Protein AF-A0A7R7W7B7-F1 (afdb_monomer)

pLDDT: mean 76.11, std 20.3, range [28.88, 96.56]

Solvent-accessible surface area (backbone atoms only — not comparable to full-atom values): 12069 Å² total; per-residue (Å²): 137,86,79,89,83,86,91,84,88,84,90,83,80,87,88,85,83,82,82,94,67,89,72,79,74,76,75,74,74,73,80,69,80,78,78,63,93,65,88,46,73,93,78,42,80,63,65,64,69,64,98,57,82,75,74,58,94,90,60,83,79,52,73,65,56,53,35,35,51,68,17,23,37,43,81,76,51,85,54,25,68,44,76,28,66,58,32,48,58,50,50,56,52,51,52,50,52,52,49,54,56,40,48,75,74,65,34,44,84,51,86,80,71,61,63,39,55,44,68,61,36,52,74,69,65,71,66,54,95,87,56,96,61,54,69,50,66,49,97,84,71,48,54,34,25,52,48,95,66,58,65,65,62,52,49,53,54,46,60,74,68,54,86,49,77,84,67,54,89,78,46,74,45,68,87,77,88,69,84,57,77,97

Nearest PDB structures (foldseek):
  2i4n-assembly1_B  TM=8.991E-01  e=2.834E-10  Rhodopseudomonas palustris
  7l3o-assembly1_A  TM=8.866E-01  e=1.041E-05  Cryptosporidium parvum Iowa II
  7l3o-assembly1_D  TM=8.930E-01  e=1.766E-05  Cryptosporidium parvum Iowa II
  4p3n-assembly2_C  TM=8.947E-01  e=4.760E-05  Homo sapiens
  4yrk-assembly1_A  TM=8.160E-01  e=2.326E-04  Trypanosoma cruzi strain CL Brener

Radius of gyration: 30.0 Å; Cα contacts (8 Å, |Δi|>4): 137; chains: 1; bounding box: 88×57×76 Å

Sequence (182 aa):
MISGFRPVPGRYSATCRAYFGIARFHRTSKCAFHVDGRSRVSNFWIPTGGITKKPVQGEKEDANDLLIRGGFLRQAYSGIFHMLPLGLRVQDKLERLIDKHMRTVGASKVSLSSLSAQELWEQSGRLKEGSEIFRFQDRKESRFLLAPTHEEEITTLVGHLTKSYRDLPVRVYQICEYIIHS

Mean predicted aligned error: 14.3 Å

InterPro domains:
  IPR045864 Class II Aminoacyl-tRNA synthetase/Biotinyl protein ligase (BPL) and lipoyl protein ligase (LPL) [G3DSA:3.30.930.10] (37-179)
  IPR045864 Class II Aminoacyl-tRNA synthetase/Biotinyl protein ligase (BPL) and lipoyl protein ligase (LPL) [SSF55681] (64-175)
  IPR050062 Proline-tRNA synthetase [PTHR42753] (57-177)

Foldseek 3Di:
DDDDDDDDDDDDDDDDDDDPDPPPPPPPPPPPPPPPVDDDPVNFDQPQDDPQPDDDPPDDDDPVSVCVNRRQWDDPDVQFIDGGPVVVVVVVVVVVVVVVVCVVVVEDEDDDDQKDFVVLCVVVVVDDDPDPWAWDADPVRGIITRDPDCPSVVCVVCVVVDPDPVVDDHHYDYDDPDRGDD

Secondary structure (DSSP, 8-state):
------------------------------------SS--GGGS-------PPPPPTTSPPPHHHHHHHTTSEEEEETTEEEEPHHHHHHHHHHHHHHHHHHHHTTPEE----SEEEHHHHHHTT---TT-S--EEE-TTS-EEEE-SS-HHHHHHHHHHH--SGGGPPP-EE---------

Organism: Aspergillus kawachii (NCBI:txid1069201)

Structure (mmCIF, N/CA/C/O backbone):
data_AF-A0A7R7W7B7-F1
#
_entry.id   AF-A0A7R7W7B7-F1
#
loop_
_atom_site.group_PDB
_atom_site.id
_atom_site.type_symbol
_atom_site.label_atom_id
_atom_site.label_alt_id
_atom_site.label_comp_id
_atom_site.label_asym_id
_atom_site.label_entity_id
_atom_site.label_seq_id
_atom_site.pdbx_PDB_ins_code
_atom_site.Cartn_x
_atom_site.Cartn_y
_atom_site.Cartn_z
_atom_site.occupancy
_atom_site.B_iso_or_equiv
_atom_site.auth_seq_id
_atom_site.auth_comp_id
_atom_site.auth_asym_id
_atom_site.auth_atom_id
_atom_site.pdbx_PDB_model_num
ATOM 1 N N . MET A 1 1 ? -51.635 37.089 -6.255 1.00 41.00 1 MET A N 1
ATOM 2 C CA . MET A 1 1 ? -51.602 36.645 -7.667 1.00 41.00 1 MET A CA 1
ATOM 3 C C . MET A 1 1 ? -51.198 35.169 -7.661 1.00 41.00 1 MET A C 1
ATOM 5 O O . MET A 1 1 ? -50.023 34.882 -7.513 1.00 41.00 1 MET A O 1
ATOM 9 N N . ILE A 1 2 ? -52.135 34.269 -7.327 1.00 33.25 2 ILE A N 1
ATOM 10 C CA . ILE A 1 2 ? -52.901 33.404 -8.264 1.00 33.25 2 ILE A CA 1
ATOM 11 C C . ILE A 1 2 ? -51.929 32.479 -9.027 1.00 33.25 2 ILE A C 1
ATOM 13 O O . ILE A 1 2 ? -51.313 32.904 -9.993 1.00 33.25 2 ILE A O 1
ATOM 17 N N . SER A 1 3 ? -51.496 31.387 -8.385 1.00 33.72 3 SER A N 1
ATOM 18 C CA . SER A 1 3 ? -51.990 29.994 -8.521 1.00 33.72 3 SER A CA 1
ATOM 19 C C . SER A 1 3 ? -51.569 29.305 -9.826 1.00 33.72 3 SER A C 1
ATOM 21 O O . SER A 1 3 ? -51.961 29.727 -10.909 1.00 33.72 3 SER A O 1
ATOM 23 N N . GLY A 1 4 ? -50.783 28.229 -9.702 1.00 38.81 4 GLY A N 1
ATOM 24 C CA . GLY A 1 4 ? -50.278 27.440 -10.830 1.00 38.81 4 GLY A CA 1
ATOM 25 C C . GLY A 1 4 ? -51.331 26.574 -11.515 1.00 38.81 4 GLY A C 1
ATOM 26 O O . GLY A 1 4 ? -52.444 26.476 -11.022 1.00 38.81 4 GLY A O 1
ATOM 27 N N . PHE A 1 5 ? -50.965 25.909 -12.617 1.00 32.00 5 PHE A N 1
ATOM 28 C CA . PHE A 1 5 ? -51.671 24.729 -13.129 1.00 32.00 5 PHE A CA 1
ATOM 29 C C . PHE A 1 5 ? -50.830 23.956 -14.166 1.00 32.00 5 PHE A C 1
ATOM 31 O O . PHE A 1 5 ? -49.964 24.510 -14.837 1.00 32.00 5 PHE A O 1
ATOM 38 N N . ARG A 1 6 ? -51.087 22.645 -14.214 1.00 32.09 6 ARG A N 1
ATOM 39 C CA . ARG A 1 6 ? -50.426 21.542 -14.944 1.00 32.09 6 ARG A CA 1
ATOM 40 C C . ARG A 1 6 ? -50.523 21.616 -16.487 1.00 32.09 6 ARG A C 1
ATOM 42 O O . ARG A 1 6 ? -51.376 22.335 -16.997 1.00 32.09 6 ARG A O 1
ATOM 49 N N . PRO A 1 7 ? -49.727 20.810 -17.229 1.00 52.28 7 PRO A N 1
ATOM 50 C CA . PRO A 1 7 ? -49.763 20.745 -18.693 1.00 52.28 7 PRO A CA 1
ATOM 51 C C . PRO A 1 7 ? -50.865 19.806 -19.216 1.00 52.28 7 PRO A C 1
ATOM 53 O O . PRO A 1 7 ? -51.204 18.822 -18.556 1.00 52.28 7 PRO A O 1
ATOM 56 N N . VAL A 1 8 ? -51.367 20.062 -20.432 1.00 43.97 8 VAL A N 1
ATOM 57 C CA . VAL A 1 8 ? -52.227 19.139 -21.205 1.00 43.97 8 VAL A CA 1
ATOM 58 C C . VAL A 1 8 ? -51.852 19.212 -22.705 1.00 43.97 8 VAL A C 1
ATOM 60 O O . VAL A 1 8 ? -51.523 20.302 -23.176 1.00 43.97 8 VAL A O 1
ATOM 63 N N . PRO A 1 9 ? -51.846 18.087 -23.455 1.00 55.66 9 PRO A N 1
ATOM 64 C CA . PRO A 1 9 ? -51.205 17.968 -24.767 1.00 55.66 9 PRO A CA 1
ATOM 65 C C . PRO A 1 9 ? -52.189 18.086 -25.946 1.00 55.66 9 PRO A C 1
ATOM 67 O O . PRO A 1 9 ? -53.384 17.842 -25.799 1.00 55.66 9 PRO A O 1
ATOM 70 N N . GLY A 1 10 ? -51.674 18.367 -27.148 1.00 31.05 10 GLY A N 1
ATOM 71 C CA . GLY A 1 10 ? -52.466 18.399 -28.382 1.00 31.05 10 GLY A CA 1
ATOM 72 C C . GLY A 1 10 ? -51.644 18.012 -29.609 1.00 31.05 10 GLY A C 1
ATOM 73 O O . GLY A 1 10 ? -50.751 18.741 -30.025 1.00 31.05 10 GLY A O 1
ATOM 74 N N . ARG A 1 11 ? -51.949 16.833 -30.157 1.00 40.03 11 ARG A N 1
ATOM 75 C CA . ARG A 1 11 ? -51.426 16.262 -31.407 1.00 40.03 11 ARG A CA 1
ATOM 76 C C . ARG A 1 11 ? -51.915 17.071 -32.607 1.00 40.03 11 ARG A C 1
ATOM 78 O O . ARG A 1 11 ? -53.110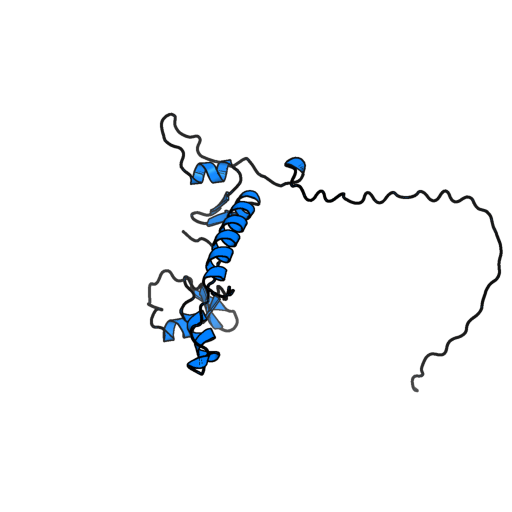 17.316 -32.640 1.00 40.03 11 ARG A O 1
ATOM 85 N N . TYR A 1 12 ? -51.087 17.278 -33.635 1.00 33.31 12 TYR A N 1
ATOM 86 C CA . TYR A 1 12 ? -51.568 17.258 -35.025 1.00 33.31 12 TYR A CA 1
ATOM 87 C C . TYR A 1 12 ? -50.537 16.634 -35.967 1.00 33.31 12 TYR A C 1
ATOM 89 O O . TYR A 1 12 ? -49.352 16.963 -35.963 1.00 33.31 12 TYR A O 1
ATOM 97 N N . SER A 1 13 ? -51.035 15.660 -36.724 1.00 32.81 13 SER A N 1
ATOM 98 C CA . SER A 1 13 ? -50.358 14.885 -37.749 1.00 32.81 13 SER A CA 1
ATOM 99 C C . SER A 1 13 ? -50.173 15.675 -39.040 1.00 32.81 13 SER A C 1
ATOM 101 O O . SER A 1 13 ? -51.046 16.449 -39.410 1.00 32.81 13 SER A O 1
ATOM 103 N N . ALA A 1 14 ? -49.076 15.355 -39.729 1.00 41.31 14 ALA A N 1
ATOM 104 C CA . ALA A 1 14 ? -48.914 15.236 -41.179 1.00 41.31 14 ALA A CA 1
ATOM 105 C C . ALA A 1 14 ? -49.734 16.16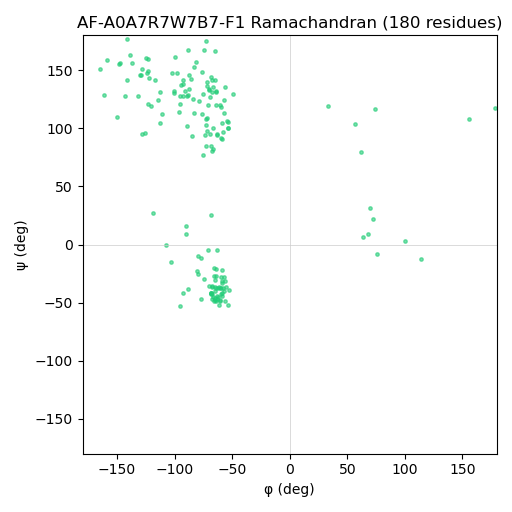9 -42.088 1.00 41.31 14 ALA A C 1
ATOM 107 O O . ALA A 1 14 ? -50.937 16.008 -42.207 1.00 41.31 14 ALA A O 1
ATOM 108 N N . THR A 1 15 ? -49.033 16.982 -42.880 1.00 36.94 15 THR A N 1
ATOM 109 C CA . THR A 1 15 ? -48.894 16.769 -44.335 1.00 36.94 15 THR A CA 1
ATOM 110 C C . THR A 1 15 ? -48.066 17.903 -44.932 1.00 36.94 15 THR A C 1
ATOM 112 O O . THR A 1 15 ? -48.516 19.040 -44.935 1.00 36.94 15 THR A O 1
ATOM 115 N N . CYS A 1 16 ? -46.903 17.604 -45.511 1.00 28.88 16 CYS A N 1
ATOM 116 C CA . CYS A 1 16 ? -46.594 18.127 -46.840 1.00 28.88 16 CYS A CA 1
ATOM 117 C C . CYS A 1 16 ? -45.473 17.312 -47.484 1.00 28.88 16 CYS A C 1
ATOM 119 O O . CYS A 1 16 ? -44.439 17.026 -46.883 1.00 28.88 16 CYS A O 1
ATOM 121 N N . ARG A 1 17 ? -45.751 16.877 -48.708 1.00 31.31 17 ARG A N 1
ATOM 122 C CA . ARG A 1 17 ? -44.958 15.963 -49.515 1.00 31.31 17 ARG A CA 1
ATOM 123 C C . ARG A 1 17 ? -43.980 16.776 -50.361 1.00 31.31 17 ARG A C 1
ATOM 125 O O . ARG A 1 17 ? -44.391 17.698 -51.047 1.00 31.31 17 ARG A O 1
ATOM 132 N N . ALA A 1 18 ? -42.728 16.328 -50.332 1.00 35.88 18 ALA A N 1
ATOM 133 C CA . ALA A 1 18 ? -41.713 16.427 -51.377 1.00 35.88 18 ALA A CA 1
ATOM 134 C C . ALA A 1 18 ? -41.332 17.822 -51.913 1.00 35.88 18 ALA A C 1
ATOM 136 O O . ALA A 1 18 ? -41.927 18.331 -52.854 1.00 35.88 18 ALA A O 1
ATOM 137 N N . TYR A 1 19 ? -40.165 18.294 -51.471 1.00 33.59 19 TYR A N 1
ATOM 138 C CA . TYR A 1 19 ? -39.158 18.761 -52.421 1.00 33.59 19 TYR A CA 1
ATOM 139 C C . TYR A 1 19 ? -37.979 17.789 -52.387 1.00 33.59 19 TYR A C 1
ATOM 141 O O . TYR A 1 19 ? -37.286 17.646 -51.380 1.00 33.59 19 TYR A O 1
ATOM 149 N N . PHE A 1 20 ? -37.802 17.076 -53.498 1.00 39.12 20 PHE A N 1
ATOM 150 C CA . PHE A 1 20 ? -36.636 16.251 -53.793 1.00 39.12 20 PHE A CA 1
ATOM 151 C C . PHE A 1 20 ? -35.433 17.182 -54.006 1.00 39.12 20 PHE A C 1
ATOM 153 O O . PHE A 1 20 ? -35.117 17.584 -55.121 1.00 39.12 20 PHE A O 1
ATOM 160 N N . GLY A 1 21 ? -34.781 17.565 -52.911 1.00 35.88 21 GLY A N 1
ATOM 161 C CA . GLY A 1 21 ? -33.429 18.102 -52.930 1.00 35.88 21 GLY A CA 1
ATOM 162 C C . GLY A 1 21 ? -32.467 16.961 -52.642 1.00 35.88 21 GLY A C 1
ATOM 163 O O . GLY A 1 21 ? -32.487 16.402 -51.547 1.00 35.88 21 GLY A O 1
ATOM 164 N N . ILE A 1 22 ? -31.641 16.591 -53.620 1.00 45.19 22 ILE A N 1
ATOM 165 C CA . ILE A 1 22 ? -30.551 15.625 -53.453 1.00 45.19 22 ILE A CA 1
ATOM 166 C C . ILE A 1 22 ? -29.503 16.273 -52.540 1.00 45.19 22 ILE A C 1
ATOM 168 O O . ILE A 1 22 ? -28.502 16.825 -52.991 1.00 45.19 22 ILE A O 1
ATOM 172 N N . ALA A 1 23 ? -29.738 16.243 -51.230 1.00 43.03 23 ALA A N 1
ATOM 173 C CA . ALA A 1 23 ? -28.689 16.488 -50.264 1.00 43.03 23 ALA A CA 1
ATOM 174 C C . ALA A 1 23 ? -27.798 15.246 -50.291 1.00 43.03 23 ALA A C 1
ATOM 176 O O . ALA A 1 23 ? -28.163 14.195 -49.760 1.00 43.03 23 ALA A O 1
ATOM 177 N N . ARG A 1 24 ? -26.636 15.350 -50.950 1.00 41.34 24 ARG A N 1
ATOM 178 C CA . ARG A 1 24 ? -25.532 14.415 -50.721 1.00 41.34 24 ARG A CA 1
ATOM 179 C C . ARG A 1 24 ? -25.272 14.436 -49.226 1.00 41.34 24 ARG A C 1
ATOM 181 O O . ARG A 1 24 ? -24.651 15.361 -48.709 1.00 41.34 24 ARG A O 1
ATOM 188 N N . PHE A 1 25 ? -25.779 13.425 -48.535 1.00 40.62 25 PHE A N 1
ATOM 189 C CA . PHE A 1 25 ? -25.380 13.143 -47.177 1.00 40.62 25 PHE A CA 1
ATOM 190 C C . PHE A 1 25 ? -23.899 12.797 -47.284 1.00 40.62 25 PHE A C 1
ATOM 192 O O . PHE A 1 25 ? -23.532 11.679 -47.650 1.00 40.62 25 PHE A O 1
ATOM 199 N N . HIS A 1 26 ? -23.034 13.790 -47.067 1.00 41.50 26 HIS A N 1
ATOM 200 C CA . HIS A 1 26 ? -21.647 13.531 -46.749 1.00 41.50 26 HIS A CA 1
ATOM 201 C C . HIS A 1 26 ? -21.704 12.679 -45.495 1.00 41.50 26 HIS A C 1
ATOM 203 O O . HIS A 1 26 ? -21.914 13.170 -44.388 1.00 41.50 26 HIS A O 1
ATOM 209 N N . ARG A 1 27 ? -21.612 11.365 -45.702 1.00 42.28 27 ARG A N 1
ATOM 210 C CA . ARG A 1 27 ? -21.341 10.397 -44.663 1.00 42.28 27 ARG A CA 1
ATOM 211 C C . ARG A 1 27 ? -19.989 10.829 -44.125 1.00 42.28 27 ARG A C 1
ATOM 213 O O . ARG A 1 27 ? -18.954 10.485 -44.686 1.00 42.28 27 ARG A O 1
ATOM 220 N N . THR A 1 28 ? -19.997 11.679 -43.104 1.00 53.28 28 THR A N 1
ATOM 221 C CA . THR A 1 28 ? -18.826 11.895 -42.281 1.00 53.28 28 THR A CA 1
ATOM 222 C C . THR A 1 28 ? -18.591 10.539 -41.648 1.00 53.28 28 THR A C 1
ATOM 224 O O . THR A 1 28 ? -19.262 10.127 -40.703 1.00 53.28 28 THR A O 1
ATOM 227 N N . SER A 1 29 ? -17.721 9.762 -42.289 1.00 53.28 29 SER A N 1
ATOM 228 C CA . SER A 1 29 ? -17.140 8.578 -41.698 1.00 53.28 29 SER A CA 1
ATOM 229 C C . SER A 1 29 ? -16.543 9.064 -40.392 1.00 53.28 29 SER A C 1
ATOM 231 O O . SER A 1 29 ? -15.497 9.707 -40.383 1.00 53.28 29 SER A O 1
ATOM 233 N N . LYS A 1 30 ? -17.254 8.841 -39.284 1.00 50.28 30 LYS A N 1
ATOM 234 C CA . LYS A 1 30 ? -16.633 8.883 -37.973 1.00 50.28 30 LYS A CA 1
ATOM 235 C C . LYS A 1 30 ? -15.484 7.894 -38.100 1.00 50.28 30 LYS A C 1
ATOM 237 O O . LYS A 1 30 ? -15.736 6.695 -38.208 1.00 50.28 30 LYS A O 1
ATOM 242 N N . CYS A 1 31 ? -14.250 8.389 -38.185 1.00 47.34 31 CYS A N 1
ATOM 243 C CA . CYS A 1 31 ? -13.081 7.572 -37.915 1.00 47.34 31 CYS A CA 1
ATOM 244 C C . CYS A 1 31 ? -13.273 7.082 -36.486 1.00 47.34 31 CYS A C 1
ATOM 246 O O . CYS A 1 31 ? -12.958 7.779 -35.525 1.00 47.34 31 CYS A O 1
ATOM 248 N N . ALA A 1 32 ? -13.902 5.920 -36.340 1.00 58.84 32 ALA A N 1
ATOM 249 C CA . ALA A 1 32 ? -13.868 5.197 -35.097 1.00 58.84 32 ALA A CA 1
ATOM 250 C C . ALA A 1 32 ? -12.389 4.919 -34.859 1.00 58.84 32 ALA A C 1
ATOM 252 O O . ALA A 1 32 ? -11.733 4.297 -35.699 1.00 58.84 32 ALA A O 1
ATOM 253 N N . PHE A 1 33 ? -11.851 5.442 -33.759 1.00 56.00 33 PHE A N 1
ATOM 254 C CA . PHE A 1 33 ? -10.562 4.994 -33.266 1.00 56.00 33 PHE A CA 1
ATOM 255 C C . PHE A 1 33 ? -10.668 3.479 -33.126 1.00 56.00 33 PHE A C 1
ATOM 257 O O . PHE A 1 33 ? -11.371 2.974 -32.252 1.00 56.00 33 PHE A O 1
ATOM 264 N N . HIS A 1 34 ? -10.040 2.752 -34.046 1.00 56.16 34 HIS A N 1
ATOM 265 C CA . HIS A 1 34 ? -9.924 1.314 -33.937 1.00 56.16 34 HIS A CA 1
ATOM 266 C C . HIS A 1 34 ? -8.981 1.062 -32.764 1.00 56.16 34 HIS A C 1
ATOM 268 O O . HIS A 1 34 ? -7.758 1.121 -32.911 1.00 56.16 34 HIS A O 1
ATOM 274 N N . VAL A 1 35 ? -9.552 0.838 -31.581 1.00 61.78 35 VAL A N 1
ATOM 275 C CA . VAL A 1 35 ? -8.796 0.451 -30.393 1.00 61.78 35 VAL A CA 1
ATOM 276 C C . VAL A 1 35 ? -8.363 -0.995 -30.605 1.00 61.78 35 VAL A C 1
ATOM 278 O O . VAL A 1 35 ? -9.046 -1.942 -30.234 1.00 61.78 35 VAL A O 1
ATOM 281 N N . ASP A 1 36 ? -7.238 -1.166 -31.296 1.00 65.31 36 ASP A N 1
ATOM 282 C CA . ASP A 1 36 ? -6.508 -2.426 -31.283 1.00 65.31 36 ASP A CA 1
ATOM 283 C C . ASP A 1 36 ? -6.103 -2.674 -29.821 1.00 65.31 36 ASP A C 1
ATOM 285 O O . ASP A 1 36 ? -5.425 -1.845 -29.216 1.00 65.31 36 ASP A O 1
ATOM 289 N N . GLY A 1 37 ? -6.547 -3.783 -29.223 1.00 70.44 37 GLY A N 1
ATOM 290 C CA . GLY A 1 37 ? -6.200 -4.140 -27.839 1.00 70.44 37 GLY A CA 1
ATOM 291 C C . GLY A 1 37 ? -4.698 -4.394 -27.635 1.00 70.44 37 GLY A C 1
ATOM 292 O O . GLY A 1 37 ? -4.247 -4.634 -26.515 1.00 70.44 37 GLY A O 1
ATOM 293 N N . ARG A 1 38 ? -3.907 -4.358 -28.714 1.00 78.50 38 ARG A N 1
ATOM 294 C CA . ARG A 1 38 ? -2.452 -4.497 -28.708 1.00 78.50 38 ARG A CA 1
ATOM 295 C C . ARG A 1 38 ? -1.772 -3.143 -28.522 1.00 78.50 38 ARG A C 1
ATOM 297 O O . ARG A 1 38 ? -1.988 -2.198 -29.276 1.00 78.50 38 ARG A O 1
ATOM 304 N N . SER A 1 39 ? -0.853 -3.078 -27.563 1.00 78.94 39 SER A N 1
ATOM 305 C CA . SER A 1 39 ? 0.025 -1.918 -27.392 1.00 78.94 39 SER A CA 1
ATOM 306 C C . SER A 1 39 ? 1.064 -1.886 -28.520 1.00 78.94 39 SER A C 1
ATOM 308 O O . SER A 1 39 ? 1.975 -2.711 -28.544 1.00 78.94 39 SER A O 1
ATOM 310 N N . ARG A 1 40 ? 0.941 -0.941 -29.456 1.00 84.88 40 ARG A N 1
ATOM 311 C CA . ARG A 1 40 ? 1.996 -0.615 -30.433 1.00 84.88 40 ARG A CA 1
ATOM 312 C C . ARG A 1 40 ? 2.931 0.422 -29.828 1.00 84.88 40 ARG A C 1
ATOM 314 O O . ARG A 1 40 ? 2.450 1.305 -29.126 1.00 84.88 40 ARG A O 1
ATOM 321 N N . VAL A 1 41 ? 4.226 0.369 -30.141 1.00 83.94 41 VAL A N 1
ATOM 322 C CA . VAL A 1 41 ? 5.204 1.362 -29.645 1.00 83.94 41 VAL A CA 1
ATOM 323 C C . VAL A 1 41 ? 4.808 2.784 -30.056 1.00 83.94 41 VAL A C 1
ATOM 325 O O . VAL A 1 41 ? 4.890 3.693 -29.245 1.00 83.94 41 VAL A O 1
ATOM 328 N N . SER A 1 42 ? 4.264 2.965 -31.264 1.00 85.06 42 SER A N 1
ATOM 329 C CA . SER A 1 42 ? 3.746 4.260 -31.733 1.00 85.06 42 SER A CA 1
ATOM 330 C C . SER A 1 42 ? 2.622 4.836 -30.865 1.00 85.06 42 SER A C 1
ATOM 332 O O . SER A 1 42 ? 2.435 6.045 -30.823 1.00 85.06 42 SER A O 1
ATOM 334 N N . ASN A 1 43 ? 1.856 3.968 -30.199 1.00 85.56 43 ASN A N 1
ATOM 335 C CA . ASN A 1 43 ? 0.670 4.328 -29.423 1.00 85.56 43 ASN A CA 1
ATOM 336 C C . ASN A 1 43 ? 0.922 4.223 -27.912 1.00 85.56 43 ASN A C 1
ATOM 338 O O . ASN A 1 43 ? 0.003 4.437 -27.125 1.00 85.56 43 ASN A O 1
ATOM 342 N N . PHE A 1 44 ? 2.127 3.830 -27.501 1.00 87.19 44 PHE A N 1
ATOM 343 C CA . PHE A 1 44 ? 2.460 3.552 -26.116 1.00 87.19 44 PHE A CA 1
ATOM 344 C C . PHE A 1 44 ? 3.597 4.473 -2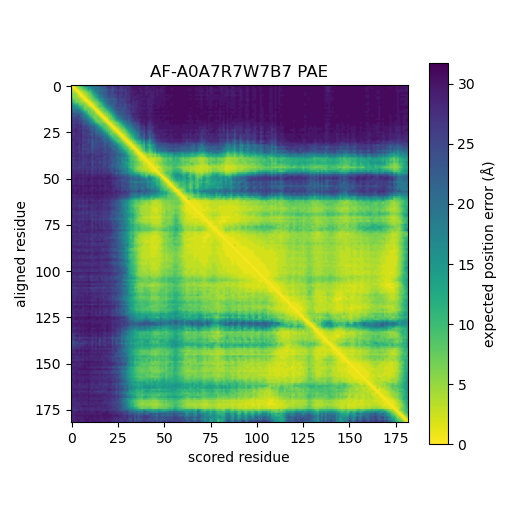5.683 1.00 87.19 44 PHE A C 1
ATOM 346 O O . PHE A 1 44 ? 4.678 4.466 -26.266 1.00 87.19 44 PHE A O 1
ATOM 353 N N . TRP A 1 45 ? 3.334 5.296 -24.670 1.00 87.56 45 TRP A N 1
ATOM 354 C CA . TRP A 1 45 ? 4.292 6.290 -24.206 1.00 87.56 45 TRP A CA 1
ATOM 355 C C . TRP A 1 45 ? 5.448 5.613 -23.464 1.00 87.56 45 TRP A C 1
ATOM 357 O O . TRP A 1 45 ? 5.281 5.112 -22.351 1.00 87.56 45 TRP A O 1
ATOM 367 N N . ILE A 1 46 ? 6.617 5.590 -24.106 1.00 88.38 46 ILE A N 1
ATOM 368 C CA . ILE A 1 46 ? 7.866 5.090 -23.531 1.00 88.38 46 ILE A CA 1
ATOM 369 C C . ILE A 1 46 ? 8.914 6.193 -23.672 1.00 88.38 46 ILE A C 1
ATOM 371 O O . ILE A 1 46 ? 9.535 6.312 -24.730 1.00 88.38 46 ILE A O 1
ATOM 375 N N . PRO A 1 47 ? 9.131 7.020 -22.640 1.00 84.88 47 PRO A N 1
ATOM 376 C CA . PRO A 1 47 ? 10.193 8.012 -22.670 1.00 84.88 47 PRO A CA 1
ATOM 377 C C . PRO A 1 47 ? 11.548 7.319 -22.448 1.00 84.88 47 PRO A C 1
ATOM 379 O O . PRO A 1 47 ? 12.117 7.353 -21.358 1.00 84.88 47 PRO A O 1
ATOM 382 N N . THR A 1 48 ? 12.070 6.664 -23.488 1.00 78.31 48 THR A N 1
ATOM 383 C CA . THR A 1 48 ? 13.442 6.146 -23.511 1.00 78.31 48 THR A CA 1
ATOM 384 C C . THR A 1 48 ? 14.394 7.326 -23.683 1.00 78.31 48 THR A C 1
ATOM 386 O O . THR A 1 48 ? 14.618 7.803 -24.794 1.00 78.31 48 THR A O 1
ATOM 389 N N . GLY A 1 49 ? 14.900 7.864 -22.578 1.00 67.19 49 GLY A N 1
ATOM 390 C CA . GLY A 1 49 ? 15.779 9.028 -22.619 1.00 67.19 49 GLY A CA 1
ATOM 391 C C . GLY A 1 49 ? 15.762 9.812 -21.316 1.00 67.19 49 GLY A C 1
ATOM 392 O O . GLY A 1 49 ? 14.806 10.514 -20.985 1.00 67.19 49 GLY A O 1
ATOM 393 N N . GLY A 1 50 ? 16.851 9.716 -20.568 1.00 62.56 50 GLY A N 1
ATOM 394 C CA . GLY A 1 50 ? 17.077 10.439 -19.324 1.00 62.56 50 GLY A CA 1
ATOM 395 C C . GLY A 1 50 ? 18.564 10.502 -19.027 1.00 62.56 50 GLY A C 1
ATOM 396 O O . GLY A 1 50 ? 19.334 9.716 -19.574 1.00 62.56 50 GLY A O 1
ATOM 397 N N . ILE A 1 51 ? 18.962 11.466 -18.198 1.00 61.03 51 ILE A N 1
ATOM 398 C CA . ILE A 1 51 ? 20.340 11.658 -17.742 1.00 61.03 51 ILE A CA 1
ATOM 399 C C . ILE A 1 51 ? 20.708 10.455 -16.863 1.00 61.03 51 ILE A C 1
ATOM 401 O O . ILE A 1 51 ? 20.582 10.496 -15.649 1.00 61.03 51 ILE A O 1
ATOM 405 N N . THR A 1 52 ? 21.096 9.345 -17.478 1.00 60.28 52 THR A N 1
ATOM 406 C CA . THR A 1 52 ? 21.785 8.251 -16.791 1.00 60.28 52 THR A CA 1
ATOM 407 C C . THR A 1 52 ? 23.272 8.493 -16.942 1.00 60.28 52 THR A C 1
ATOM 409 O O . THR A 1 52 ? 23.710 8.833 -18.052 1.00 60.28 52 THR A O 1
ATOM 412 N N . LYS A 1 53 ? 24.059 8.282 -15.881 1.00 60.56 53 LYS A N 1
ATOM 413 C CA . LYS A 1 53 ? 25.515 8.199 -16.025 1.00 60.56 53 LYS A CA 1
ATOM 414 C C . LYS A 1 53 ? 25.817 7.216 -17.160 1.00 60.56 53 LYS A C 1
ATOM 416 O O . LYS A 1 53 ? 25.244 6.130 -17.232 1.00 60.56 53 LYS A O 1
ATOM 421 N N . LYS A 1 54 ? 26.655 7.617 -18.119 1.00 60.50 54 LYS A N 1
ATOM 422 C CA . LYS A 1 54 ? 27.239 6.621 -19.022 1.00 60.50 54 LYS A CA 1
ATOM 423 C C . LYS A 1 54 ? 28.104 5.717 -18.139 1.00 60.50 54 LYS A C 1
ATOM 425 O O . LYS A 1 54 ? 28.855 6.278 -17.339 1.00 60.50 54 LYS A O 1
ATOM 430 N N . PRO A 1 55 ? 27.995 4.383 -18.248 1.00 61.25 55 PRO A N 1
ATOM 431 C CA . PRO A 1 55 ? 28.880 3.507 -17.497 1.00 61.25 55 PRO A CA 1
ATOM 432 C C . PRO A 1 55 ? 30.322 3.867 -17.844 1.00 61.25 55 PRO A C 1
ATOM 434 O O . PRO A 1 55 ? 30.656 4.091 -19.015 1.00 61.25 55 PRO A O 1
ATOM 437 N N . VAL A 1 56 ? 31.169 3.953 -16.825 1.00 65.75 56 VAL A N 1
ATOM 438 C CA . VAL A 1 56 ? 32.613 3.992 -17.037 1.00 65.75 56 VAL A CA 1
ATOM 439 C C . VAL A 1 56 ? 33.007 2.625 -17.602 1.00 65.75 56 VAL A C 1
ATOM 441 O O . VAL A 1 56 ? 32.496 1.594 -17.163 1.00 65.75 56 VAL A O 1
ATOM 444 N N . GLN A 1 57 ? 33.856 2.604 -18.631 1.00 54.69 57 GLN A N 1
ATOM 445 C CA . GLN A 1 57 ? 34.281 1.352 -19.263 1.00 54.69 57 GLN A CA 1
ATOM 446 C C . GLN A 1 57 ? 34.911 0.424 -18.210 1.00 54.69 57 GLN A C 1
ATOM 448 O O . GLN A 1 57 ? 35.974 0.733 -17.682 1.00 54.69 57 GLN A O 1
ATOM 453 N N . GLY A 1 58 ? 34.250 -0.701 -17.916 1.00 62.59 58 GLY A N 1
ATOM 454 C CA . GLY A 1 58 ? 34.734 -1.731 -16.986 1.00 62.59 58 GLY A CA 1
ATOM 455 C C . GLY A 1 58 ? 33.907 -1.918 -15.708 1.00 62.59 58 GLY A C 1
ATOM 456 O O . GLY A 1 58 ? 34.078 -2.939 -15.044 1.00 62.59 58 GLY A O 1
ATOM 457 N N . GLU A 1 59 ? 32.984 -1.009 -15.382 1.00 69.50 59 GLU A N 1
ATOM 458 C CA . GLU A 1 59 ? 32.075 -1.165 -14.236 1.00 69.50 59 GLU A CA 1
ATOM 459 C C . GLU A 1 59 ? 30.753 -1.829 -14.653 1.00 69.50 59 GLU A C 1
ATOM 461 O O . GLU A 1 59 ? 30.229 -1.588 -15.743 1.00 69.50 59 GLU A O 1
ATOM 466 N N . LYS A 1 60 ? 30.215 -2.703 -13.790 1.00 68.31 60 LYS A N 1
ATOM 467 C CA . LYS A 1 60 ? 28.890 -3.306 -13.998 1.00 68.31 60 LYS A CA 1
ATOM 468 C C . LYS A 1 60 ? 27.830 -2.212 -13.879 1.00 68.31 60 LYS A C 1
ATOM 470 O O . LYS A 1 60 ? 27.840 -1.465 -12.911 1.00 68.31 60 LYS A O 1
ATOM 475 N N . GLU A 1 61 ? 26.919 -2.144 -14.846 1.00 70.69 61 GLU A N 1
ATOM 476 C CA . GLU A 1 61 ? 25.773 -1.234 -14.775 1.00 70.69 61 GLU A CA 1
ATOM 477 C C . GLU A 1 61 ? 24.856 -1.619 -13.604 1.00 70.69 61 GLU A C 1
ATOM 479 O O . GLU A 1 61 ? 24.478 -2.786 -13.459 1.00 70.69 61 GLU A O 1
ATOM 484 N N . ASP A 1 62 ? 24.477 -0.633 -12.788 1.00 83.88 62 ASP A N 1
ATOM 485 C CA . ASP A 1 62 ? 23.520 -0.825 -11.703 1.00 83.88 62 ASP A CA 1
ATOM 486 C C . ASP A 1 62 ? 22.116 -1.109 -12.260 1.00 83.88 62 ASP A C 1
ATOM 488 O O . ASP A 1 62 ? 21.679 -0.534 -13.262 1.00 83.88 62 ASP A O 1
ATOM 492 N N . ALA A 1 63 ? 21.350 -1.970 -11.580 1.00 85.75 63 ALA A N 1
ATOM 493 C CA . ALA A 1 63 ? 19.981 -2.299 -11.993 1.00 85.75 63 ALA A CA 1
ATOM 494 C C . ALA A 1 63 ? 19.069 -1.057 -12.056 1.00 85.75 63 ALA A C 1
ATOM 496 O O . ALA A 1 63 ? 18.167 -0.988 -12.890 1.00 85.75 63 ALA A O 1
ATOM 497 N N . ASN A 1 64 ? 19.324 -0.061 -11.203 1.00 85.00 64 ASN A N 1
ATOM 498 C CA . ASN A 1 64 ? 18.617 1.218 -11.220 1.00 85.00 64 ASN A CA 1
ATOM 499 C C . ASN A 1 64 ? 18.874 1.983 -12.531 1.00 85.00 64 ASN A C 1
ATOM 501 O O . ASN A 1 64 ? 17.927 2.368 -13.221 1.00 85.00 64 ASN A O 1
ATOM 505 N N . ASP A 1 65 ? 20.140 2.107 -12.933 1.00 84.25 65 ASP A N 1
ATOM 506 C CA . ASP A 1 65 ? 20.524 2.806 -14.161 1.00 84.25 65 ASP A CA 1
ATOM 507 C C . ASP A 1 65 ? 19.887 2.168 -15.401 1.00 84.25 65 ASP A C 1
ATOM 509 O O . ASP A 1 65 ? 19.418 2.875 -16.299 1.00 84.25 65 ASP A O 1
ATOM 513 N N . LEU A 1 66 ? 19.785 0.835 -15.419 1.00 87.00 66 LEU A N 1
ATOM 514 C CA . LEU A 1 66 ? 19.085 0.086 -16.464 1.00 87.00 66 LEU A CA 1
ATOM 515 C C . LEU A 1 66 ? 17.585 0.407 -16.516 1.00 87.00 66 LEU A C 1
ATOM 517 O O . LEU A 1 66 ? 17.038 0.625 -17.601 1.00 87.00 66 LEU A O 1
ATOM 521 N N . LEU A 1 67 ? 16.909 0.467 -15.365 1.00 89.00 67 LEU A N 1
ATOM 522 C CA . LEU A 1 67 ? 15.477 0.775 -15.288 1.00 89.00 67 LEU A CA 1
ATOM 523 C C . LEU A 1 67 ? 15.172 2.219 -15.708 1.00 89.00 67 LEU A C 1
ATOM 525 O O . LEU A 1 67 ? 14.167 2.463 -16.385 1.00 89.00 67 LEU A O 1
ATOM 529 N N . ILE A 1 68 ? 16.048 3.169 -15.368 1.00 87.56 68 ILE A N 1
ATOM 530 C CA . ILE A 1 68 ? 15.922 4.564 -15.807 1.00 87.56 68 ILE A CA 1
ATOM 531 C C . ILE A 1 68 ? 16.145 4.666 -17.322 1.00 87.56 68 ILE A C 1
ATOM 533 O O . ILE A 1 68 ? 15.337 5.280 -18.023 1.00 87.56 68 ILE A O 1
ATOM 537 N N . ARG A 1 69 ? 17.194 4.026 -17.864 1.00 85.81 69 ARG A N 1
ATOM 538 C CA . ARG A 1 69 ? 17.458 3.996 -19.318 1.00 85.81 69 ARG A CA 1
ATOM 539 C C . ARG A 1 69 ? 16.323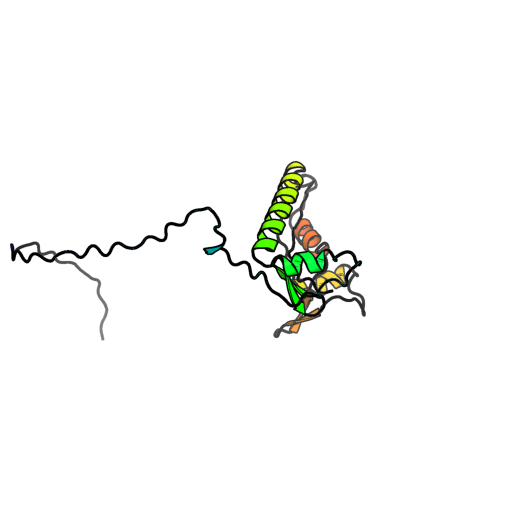 3.365 -20.109 1.00 85.81 69 ARG A C 1
ATOM 541 O O . ARG A 1 69 ? 15.952 3.880 -21.163 1.00 85.81 69 ARG A O 1
ATOM 548 N N . GLY A 1 70 ? 15.776 2.266 -19.597 1.00 87.44 70 GLY A N 1
ATOM 549 C CA . GLY A 1 70 ? 14.688 1.522 -20.222 1.00 87.44 70 GLY A CA 1
ATOM 550 C C . GLY A 1 70 ? 13.337 2.240 -20.195 1.00 87.44 70 GLY A C 1
ATOM 551 O O . GLY A 1 70 ? 12.381 1.732 -20.774 1.00 87.44 70 GLY A O 1
ATOM 552 N N . GLY A 1 71 ? 13.231 3.403 -19.541 1.00 88.25 71 GLY A N 1
ATOM 553 C CA . GLY A 1 71 ? 11.969 4.131 -19.422 1.00 88.25 71 GLY A CA 1
ATOM 554 C C . GLY A 1 71 ? 10.958 3.421 -18.516 1.00 88.25 71 GLY A C 1
ATOM 555 O O . GLY A 1 71 ? 9.754 3.523 -18.751 1.00 88.25 71 GLY A O 1
ATOM 556 N N . PHE A 1 72 ? 11.433 2.692 -17.498 1.00 90.19 72 PHE A N 1
ATOM 557 C CA . PHE A 1 72 ? 10.588 2.108 -16.449 1.00 90.19 72 PHE A CA 1
ATOM 558 C C . PHE A 1 72 ? 10.384 3.077 -15.284 1.00 90.19 72 PHE A C 1
ATOM 560 O O . PHE A 1 72 ? 9.280 3.158 -14.750 1.00 90.19 72 PHE A O 1
ATOM 567 N N . LEU A 1 73 ? 11.429 3.824 -14.921 1.00 89.75 73 LEU A N 1
ATOM 568 C CA . LEU A 1 73 ? 11.440 4.757 -13.795 1.00 89.75 73 LEU A CA 1
ATOM 569 C C . LEU A 1 73 ? 11.938 6.137 -14.227 1.00 89.75 73 LEU A C 1
ATOM 571 O O . LEU A 1 73 ? 12.776 6.261 -15.123 1.00 89.75 73 LEU A O 1
ATOM 575 N N . ARG A 1 74 ? 11.468 7.184 -13.545 1.00 88.44 74 ARG A N 1
ATOM 576 C CA . ARG A 1 74 ? 12.028 8.536 -13.645 1.00 88.44 74 ARG A CA 1
ATOM 577 C C . ARG A 1 74 ? 12.263 9.114 -12.259 1.00 88.44 74 ARG A C 1
ATOM 579 O O . ARG A 1 74 ? 11.345 9.149 -11.454 1.00 88.44 74 ARG A O 1
ATOM 586 N N . GLN A 1 75 ? 13.470 9.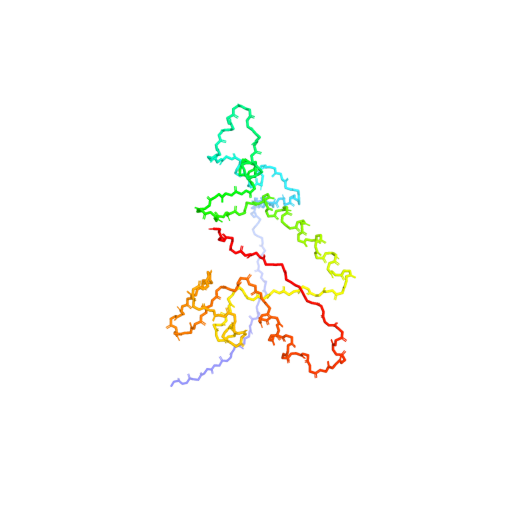596 -11.988 1.00 85.81 75 GLN A N 1
ATOM 587 C CA . GLN A 1 75 ? 13.766 10.241 -10.711 1.00 85.81 75 GLN A CA 1
ATOM 588 C C . GLN A 1 75 ? 13.035 11.589 -10.604 1.00 85.81 75 GLN A C 1
ATOM 590 O O . GLN A 1 75 ? 13.142 12.418 -11.510 1.00 85.81 75 GLN A O 1
ATOM 595 N N . ALA A 1 76 ? 12.293 11.776 -9.511 1.00 87.25 76 ALA A N 1
ATOM 596 C CA . ALA A 1 76 ? 11.613 13.022 -9.163 1.00 87.25 76 ALA A CA 1
ATOM 597 C C . ALA A 1 76 ? 12.475 13.853 -8.203 1.00 87.25 76 ALA A C 1
ATOM 599 O O . ALA A 1 76 ? 12.800 15.005 -8.476 1.00 87.25 76 ALA A O 1
ATOM 600 N N . TYR A 1 77 ? 12.899 13.216 -7.110 1.00 86.94 77 TYR A N 1
ATOM 601 C CA . TYR A 1 77 ? 13.772 13.763 -6.073 1.00 86.94 77 TYR A CA 1
ATOM 602 C C . TYR A 1 77 ? 14.749 12.673 -5.612 1.00 86.94 77 TYR A C 1
ATOM 604 O O . TYR A 1 77 ? 14.678 11.528 -6.070 1.00 86.94 77 TYR A O 1
ATOM 612 N N . SER A 1 78 ? 15.679 13.002 -4.714 1.00 83.00 78 SER A N 1
ATOM 613 C CA . SER A 1 78 ? 16.491 11.971 -4.059 1.00 83.00 78 SER A CA 1
ATOM 614 C C . SER A 1 78 ? 15.566 10.972 -3.363 1.00 83.00 78 SER A C 1
ATOM 616 O O . SER A 1 78 ? 14.686 11.385 -2.617 1.00 83.00 78 SER A O 1
ATOM 618 N N . GLY A 1 79 ? 15.704 9.686 -3.683 1.00 81.38 79 GLY A N 1
ATOM 619 C CA . GLY A 1 79 ? 14.877 8.626 -3.105 1.00 81.38 79 GLY A CA 1
ATOM 620 C C . GLY A 1 79 ? 13.440 8.501 -3.633 1.00 81.38 79 GLY A C 1
ATOM 621 O O . GLY A 1 79 ? 12.787 7.508 -3.333 1.00 81.38 79 GLY A O 1
ATOM 622 N N . ILE A 1 80 ? 12.954 9.439 -4.459 1.00 85.88 80 ILE A N 1
ATOM 623 C CA . ILE A 1 80 ? 11.573 9.449 -4.970 1.00 85.88 80 ILE A CA 1
ATOM 624 C C . ILE A 1 80 ? 11.571 9.238 -6.484 1.00 85.88 80 ILE A C 1
ATOM 626 O O . ILE A 1 80 ? 12.168 10.016 -7.239 1.00 85.88 80 ILE A O 1
ATOM 630 N N . PHE A 1 81 ? 10.838 8.222 -6.939 1.00 88.38 81 PHE A N 1
ATOM 631 C CA . PHE A 1 81 ? 10.740 7.848 -8.348 1.00 88.38 81 PHE A CA 1
ATOM 632 C C . PHE A 1 81 ? 9.293 7.872 -8.842 1.00 88.38 81 PHE A C 1
ATOM 634 O O . PHE A 1 81 ? 8.364 7.477 -8.146 1.00 88.38 81 PHE A O 1
ATOM 641 N N . HIS A 1 82 ? 9.113 8.294 -10.088 1.00 88.81 82 HIS A N 1
ATOM 642 C CA . HIS A 1 82 ? 7.889 8.107 -10.846 1.00 88.81 82 HIS A CA 1
ATOM 643 C C . HIS A 1 82 ? 7.952 6.780 -11.600 1.00 88.81 82 HIS A C 1
ATOM 645 O O . HIS A 1 82 ? 8.895 6.534 -12.360 1.00 88.81 82 HIS A O 1
ATOM 651 N N . MET A 1 83 ? 6.924 5.954 -11.426 1.00 90.56 83 MET A N 1
ATOM 652 C CA . MET A 1 83 ? 6.738 4.736 -12.204 1.00 90.56 83 MET A CA 1
ATOM 653 C C . MET A 1 83 ? 6.157 5.094 -13.577 1.00 90.56 83 MET A C 1
ATOM 655 O O . MET A 1 83 ? 5.116 5.743 -13.684 1.00 90.56 83 MET A O 1
ATOM 659 N N . LEU A 1 84 ? 6.843 4.699 -14.645 1.00 91.56 84 LEU A N 1
ATOM 660 C CA . LEU A 1 84 ? 6.403 4.930 -16.021 1.00 91.56 84 LEU A CA 1
ATOM 661 C C . LEU A 1 84 ? 5.508 3.773 -16.497 1.00 91.56 84 LEU A C 1
ATOM 663 O O . LEU A 1 84 ? 5.487 2.714 -15.865 1.00 91.56 84 LEU A O 1
ATOM 667 N N . PRO A 1 85 ? 4.792 3.902 -17.632 1.00 91.88 85 PRO A N 1
ATOM 668 C CA . PRO A 1 85 ? 3.854 2.870 -18.075 1.00 91.88 85 PRO A CA 1
ATOM 669 C C . PRO A 1 85 ? 4.462 1.474 -18.235 1.00 91.88 85 PRO A C 1
ATOM 671 O O . PRO A 1 85 ? 3.773 0.480 -18.021 1.00 91.88 85 PRO A O 1
ATOM 674 N N . LEU A 1 86 ? 5.742 1.361 -18.606 1.00 91.06 86 LEU A N 1
ATOM 675 C CA . LEU A 1 86 ? 6.422 0.062 -18.643 1.00 91.06 86 LEU A CA 1
ATOM 676 C C . LEU A 1 86 ? 6.631 -0.526 -17.245 1.00 91.06 86 LEU A C 1
ATOM 678 O O . LEU A 1 86 ? 6.407 -1.722 -17.063 1.00 91.06 86 LEU A O 1
ATOM 682 N N . GLY A 1 87 ? 7.020 0.305 -16.277 1.00 91.50 87 GLY A N 1
ATOM 683 C CA . GLY A 1 87 ? 7.167 -0.080 -14.874 1.00 91.50 87 GLY A CA 1
ATOM 684 C C . GLY A 1 87 ? 5.848 -0.562 -14.282 1.00 91.50 87 GLY A C 1
ATOM 685 O O . GLY A 1 87 ? 5.782 -1.679 -13.774 1.00 91.50 87 GLY A O 1
ATOM 686 N N . LEU A 1 88 ? 4.772 0.200 -14.499 1.00 91.44 88 LEU A N 1
ATOM 687 C CA . LEU A 1 88 ? 3.421 -0.161 -14.059 1.00 91.44 88 LEU A CA 1
ATOM 688 C C . LEU A 1 88 ? 2.974 -1.517 -14.625 1.00 91.44 88 LEU A C 1
ATOM 690 O O . LEU A 1 88 ? 2.428 -2.343 -13.905 1.00 91.44 88 LEU A O 1
ATOM 694 N N . ARG A 1 89 ? 3.289 -1.827 -15.893 1.00 91.75 89 ARG A N 1
ATOM 695 C CA . ARG A 1 89 ? 2.971 -3.146 -16.478 1.00 91.75 89 ARG A CA 1
ATOM 696 C C . ARG A 1 89 ? 3.716 -4.303 -15.818 1.00 91.75 89 ARG A C 1
ATOM 698 O O . ARG A 1 89 ? 3.223 -5.431 -15.858 1.00 91.75 89 ARG A O 1
ATOM 705 N N . VAL A 1 90 ? 4.926 -4.073 -15.311 1.00 93.56 90 VAL A N 1
ATOM 706 C CA . VAL A 1 90 ? 5.698 -5.091 -14.585 1.00 93.56 90 VAL A CA 1
ATOM 707 C C . VAL A 1 90 ? 5.142 -5.246 -13.175 1.00 93.56 90 VAL A C 1
ATOM 709 O O . VAL A 1 90 ? 4.870 -6.373 -12.764 1.00 93.56 90 VAL A O 1
ATOM 712 N N . GLN A 1 91 ? 4.904 -4.131 -12.486 1.00 92.38 91 GLN A N 1
ATOM 713 C CA . GLN A 1 91 ? 4.270 -4.097 -11.172 1.00 92.38 91 GLN A CA 1
ATOM 714 C C . GLN A 1 91 ? 2.929 -4.838 -11.191 1.00 92.38 91 GLN A C 1
ATOM 716 O O . GLN A 1 91 ? 2.780 -5.816 -10.468 1.00 92.38 91 GLN A O 1
ATOM 721 N N . ASP A 1 92 ? 2.031 -4.519 -12.127 1.00 92.81 92 ASP A N 1
ATOM 722 C CA . ASP A 1 92 ? 0.743 -5.204 -12.303 1.00 92.81 92 ASP A CA 1
ATOM 723 C C . ASP A 1 92 ? 0.882 -6.727 -12.437 1.00 92.81 92 ASP A C 1
ATOM 725 O O . ASP A 1 92 ? 0.052 -7.494 -11.943 1.00 92.81 92 ASP A O 1
ATOM 729 N N . LYS A 1 93 ? 1.914 -7.203 -13.145 1.00 94.69 93 LYS A N 1
ATOM 730 C CA . LYS A 1 93 ? 2.157 -8.644 -13.305 1.00 94.69 93 LYS A CA 1
ATOM 731 C C . LYS A 1 93 ? 2.584 -9.284 -11.990 1.00 94.69 93 LYS A C 1
ATOM 733 O O . LYS A 1 93 ? 2.110 -10.377 -11.682 1.00 94.69 93 LYS A O 1
ATOM 738 N N . LEU A 1 94 ? 3.461 -8.620 -11.239 1.00 94.81 94 LEU A N 1
ATOM 739 C CA . LEU A 1 94 ? 3.908 -9.085 -9.929 1.00 94.81 94 LEU A CA 1
ATOM 740 C C . LEU A 1 94 ? 2.750 -9.091 -8.932 1.00 94.81 94 LEU A C 1
ATOM 742 O O . LEU A 1 94 ? 2.522 -10.104 -8.274 1.00 94.81 94 LEU A O 1
ATOM 746 N N . GLU A 1 95 ? 1.957 -8.022 -8.892 1.00 93.81 95 GLU A N 1
ATOM 747 C CA . GLU A 1 95 ? 0.778 -7.942 -8.033 1.00 93.81 95 GLU A CA 1
ATOM 748 C C . GLU A 1 95 ? -0.218 -9.060 -8.331 1.00 93.81 95 GLU A C 1
ATOM 750 O O . GLU A 1 95 ? -0.701 -9.715 -7.411 1.00 93.81 95 GLU A O 1
ATOM 755 N N . ARG A 1 96 ? -0.493 -9.334 -9.614 1.00 95.00 96 ARG A N 1
ATOM 756 C CA . ARG A 1 96 ? -1.375 -10.440 -10.021 1.00 95.00 96 ARG A CA 1
ATOM 757 C C . ARG A 1 96 ? -0.833 -11.803 -9.612 1.00 95.00 96 ARG A C 1
ATOM 759 O O . ARG A 1 96 ? -1.619 -12.681 -9.262 1.00 95.00 96 ARG A O 1
ATOM 766 N N . LEU A 1 97 ? 0.484 -12.002 -9.678 1.00 96.19 97 LEU A N 1
ATOM 767 C CA . LEU A 1 97 ? 1.113 -13.248 -9.245 1.00 96.19 97 LEU A CA 1
ATOM 768 C C . LEU A 1 97 ? 0.945 -13.439 -7.734 1.00 96.19 97 LEU A C 1
ATOM 770 O O . LEU A 1 97 ? 0.491 -14.496 -7.301 1.00 96.19 97 LEU A O 1
ATOM 774 N N . ILE A 1 98 ? 1.253 -12.405 -6.948 1.00 95.50 98 ILE A N 1
ATOM 775 C CA . ILE A 1 98 ? 1.092 -12.422 -5.491 1.00 95.50 98 ILE A CA 1
ATOM 776 C C . ILE A 1 98 ? -0.377 -12.650 -5.130 1.00 95.50 98 ILE A C 1
ATOM 778 O O . ILE A 1 98 ? -0.676 -13.557 -4.360 1.00 95.50 98 ILE A O 1
ATOM 782 N N . ASP A 1 99 ? -1.304 -11.907 -5.740 1.00 95.56 99 ASP A N 1
ATOM 783 C CA . ASP A 1 99 ? -2.745 -12.046 -5.502 1.00 95.56 99 ASP A CA 1
ATOM 784 C C . ASP A 1 99 ? -3.233 -13.464 -5.820 1.00 95.56 99 ASP A C 1
ATOM 786 O O . ASP A 1 99 ? -3.954 -14.067 -5.027 1.00 95.56 99 ASP A O 1
ATOM 790 N N . LYS A 1 100 ? -2.763 -14.062 -6.923 1.00 96.44 100 LYS A N 1
ATOM 791 C CA . LYS A 1 100 ? -3.068 -15.460 -7.251 1.00 96.44 100 LYS A CA 1
ATOM 792 C C . LYS A 1 100 ? -2.667 -16.402 -6.113 1.00 96.44 100 LYS A C 1
ATOM 794 O O . LYS A 1 100 ? -3.483 -17.224 -5.706 1.00 96.44 100 LYS A O 1
ATOM 799 N N . HIS A 1 101 ? -1.449 -16.287 -5.588 1.00 96.56 101 HIS A N 1
ATOM 800 C CA . HIS A 1 101 ? -0.985 -17.138 -4.489 1.00 96.56 101 HIS A CA 1
ATOM 801 C C . HIS A 1 101 ? -1.719 -16.848 -3.173 1.00 96.56 101 HIS A C 1
ATOM 803 O O . HIS A 1 101 ? -2.151 -17.777 -2.490 1.00 96.56 101 HIS A O 1
ATOM 809 N N . MET A 1 102 ? -1.957 -15.580 -2.845 1.00 96.19 102 MET A N 1
ATOM 810 C CA . MET A 1 102 ? -2.672 -15.199 -1.625 1.00 96.19 102 MET A CA 1
ATOM 811 C C . MET A 1 102 ? -4.122 -15.700 -1.624 1.00 96.19 102 MET A C 1
ATOM 813 O O . MET A 1 102 ? -4.612 -16.203 -0.612 1.00 96.19 102 MET A O 1
ATOM 817 N N . ARG A 1 103 ? -4.792 -15.684 -2.780 1.00 95.06 103 ARG A N 1
ATOM 818 C CA . ARG A 1 103 ? -6.124 -16.289 -2.921 1.00 95.06 103 ARG A CA 1
ATOM 819 C C . ARG A 1 103 ? -6.103 -17.802 -2.721 1.00 95.06 103 ARG A C 1
ATOM 821 O O . ARG A 1 103 ? -7.030 -18.328 -2.113 1.00 95.06 103 ARG A O 1
ATOM 828 N N . THR A 1 104 ? -5.058 -18.509 -3.168 1.00 96.12 104 THR A N 1
ATOM 829 C CA . THR A 1 104 ? -4.965 -19.969 -2.948 1.00 96.12 104 THR A CA 1
ATOM 830 C C . THR A 1 104 ? -4.854 -20.351 -1.473 1.00 96.12 104 THR A C 1
ATOM 832 O O . THR A 1 104 ? -5.322 -21.419 -1.093 1.00 96.12 104 THR A O 1
ATOM 835 N N . VAL A 1 105 ? -4.310 -19.471 -0.624 1.00 95.38 105 VAL A N 1
ATOM 836 C CA . VAL A 1 105 ? -4.246 -19.684 0.833 1.00 95.38 105 VAL A CA 1
ATOM 837 C C . VAL A 1 105 ? -5.476 -19.146 1.579 1.00 95.38 105 VAL A C 1
ATOM 839 O O . VAL A 1 105 ? -5.476 -19.105 2.812 1.00 95.38 105 VAL A O 1
ATOM 842 N N . GLY A 1 106 ? -6.523 -18.735 0.855 1.00 94.38 106 GLY A N 1
ATOM 843 C CA . GLY A 1 106 ? -7.766 -18.213 1.426 1.00 94.38 106 GLY A CA 1
ATOM 844 C C . GLY A 1 106 ? -7.640 -16.814 2.034 1.00 94.38 106 GLY A C 1
ATOM 845 O O . GLY A 1 106 ? -8.435 -16.461 2.899 1.00 94.38 106 GLY A O 1
ATOM 846 N N . ALA A 1 107 ? -6.636 -16.026 1.633 1.00 95.50 107 ALA A N 1
ATOM 847 C CA . ALA A 1 107 ? -6.491 -14.652 2.097 1.00 95.50 107 ALA A CA 1
ATOM 848 C C . ALA A 1 107 ? -7.314 -13.675 1.243 1.00 95.50 107 ALA A C 1
A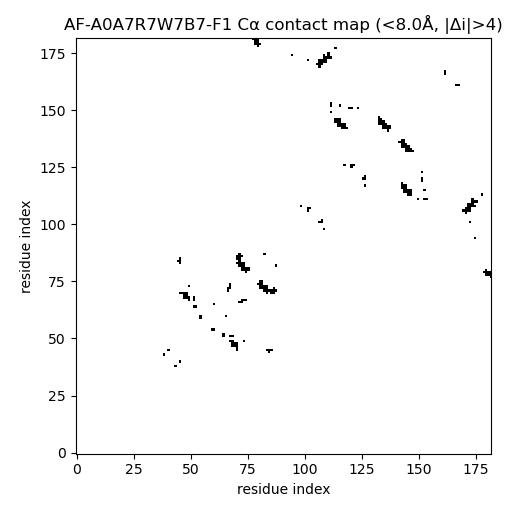TOM 850 O O . ALA A 1 107 ? -7.393 -13.803 0.019 1.00 95.50 107 ALA A O 1
ATOM 851 N N . SER A 1 108 ? -7.893 -12.668 1.894 1.00 94.19 108 SER A N 1
ATOM 852 C CA . SER A 1 108 ? -8.688 -11.616 1.256 1.00 94.19 108 SER A CA 1
ATOM 853 C C . SER A 1 108 ? -7.867 -10.338 1.080 1.00 94.19 108 SER A C 1
ATOM 855 O O . SER A 1 108 ? -7.237 -9.868 2.028 1.00 94.19 108 SER A O 1
ATOM 857 N N . LYS A 1 109 ? -7.874 -9.767 -0.132 1.00 93.88 109 LYS A N 1
ATOM 858 C CA . LYS A 1 109 ? -7.188 -8.499 -0.420 1.00 93.88 109 LYS A CA 1
ATOM 859 C C . LYS A 1 109 ? -7.988 -7.334 0.168 1.00 93.88 109 LYS A C 1
ATOM 861 O O . LYS A 1 109 ? -9.180 -7.220 -0.105 1.00 93.88 109 LYS A O 1
ATOM 866 N N . VAL A 1 110 ? -7.329 -6.460 0.920 1.00 93.00 110 VAL A N 1
ATOM 867 C CA . VAL A 1 110 ? -7.884 -5.212 1.461 1.00 93.00 110 VAL A CA 1
ATOM 868 C C . VAL A 1 110 ? -7.046 -4.017 1.008 1.00 93.00 110 VAL A C 1
ATOM 870 O O . VAL A 1 110 ? -5.899 -4.175 0.593 1.00 93.00 110 VAL A O 1
ATOM 873 N N . SER A 1 111 ? -7.635 -2.823 1.063 1.00 91.06 111 SER A N 1
ATOM 874 C CA . SER A 1 111 ? -6.959 -1.554 0.788 1.00 91.06 111 SER A CA 1
ATOM 875 C C . SER A 1 111 ? -7.217 -0.607 1.953 1.00 91.06 111 SER A C 1
ATOM 877 O O . SER A 1 111 ? -8.266 0.030 2.011 1.00 91.06 111 SER A O 1
ATOM 879 N N . LEU A 1 112 ? -6.287 -0.561 2.900 1.00 90.56 112 LEU A N 1
ATOM 880 C CA . LEU A 1 112 ? -6.303 0.360 4.031 1.00 90.56 112 LEU A CA 1
ATOM 881 C C . LEU A 1 112 ? -5.767 1.730 3.605 1.00 90.56 112 LEU A C 1
ATOM 883 O O . LEU A 1 112 ? -5.050 1.857 2.608 1.00 90.56 112 LEU A O 1
ATOM 887 N N . SER A 1 113 ? -6.153 2.752 4.362 1.00 89.00 113 SER A N 1
ATOM 888 C CA . SER A 1 113 ? -5.725 4.132 4.153 1.00 89.00 113 SER A CA 1
ATOM 889 C C . SER A 1 113 ? -4.252 4.305 4.515 1.00 89.00 113 SER A C 1
ATOM 891 O O . SER A 1 113 ? -3.851 3.933 5.610 1.00 89.00 113 SER A O 1
ATOM 893 N N . SER A 1 114 ? -3.475 4.963 3.647 1.00 87.12 114 SER A N 1
ATOM 894 C CA . SER A 1 114 ? -2.091 5.368 3.952 1.00 87.12 114 SER A CA 1
ATOM 895 C C . SER A 1 114 ? -1.998 6.391 5.091 1.00 87.12 114 SER A C 1
ATOM 897 O O . SER A 1 114 ? -0.936 6.572 5.685 1.00 87.12 114 SER A O 1
ATOM 899 N N . LEU A 1 115 ? -3.103 7.091 5.359 1.00 89.12 115 LEU A N 1
ATOM 900 C CA . LEU A 1 115 ? -3.246 8.022 6.470 1.00 89.12 115 LEU A CA 1
ATOM 901 C C . LEU A 1 115 ? -3.842 7.301 7.672 1.00 89.12 115 LEU A C 1
ATOM 903 O O . LEU A 1 115 ? -4.916 6.710 7.548 1.00 89.12 115 LEU A O 1
ATOM 907 N N . SER A 1 116 ? -3.177 7.428 8.817 1.00 89.12 116 SER A N 1
ATOM 908 C CA . SER A 1 116 ? -3.631 6.897 10.100 1.00 89.12 116 SER A CA 1
ATOM 909 C C . SER A 1 116 ? -3.738 8.011 11.139 1.00 89.12 116 SER A C 1
ATOM 911 O O . SER A 1 116 ? -3.016 9.015 11.080 1.00 89.12 116 SER A O 1
ATOM 913 N N . ALA A 1 117 ? -4.676 7.862 12.073 1.00 89.94 117 ALA A N 1
ATOM 914 C CA . ALA A 1 117 ? -4.829 8.790 13.186 1.00 89.94 117 ALA A CA 1
ATOM 915 C C . ALA A 1 117 ? -3.674 8.616 14.178 1.00 89.94 117 ALA A C 1
ATOM 917 O O . ALA A 1 117 ? -3.318 7.495 14.543 1.00 89.94 117 ALA A O 1
ATOM 918 N N . GLN A 1 118 ? -3.113 9.727 14.660 1.00 88.75 118 GLN A N 1
ATOM 919 C CA . GLN A 1 118 ? -2.003 9.668 15.612 1.00 88.75 118 GLN A CA 1
ATOM 920 C C . GLN A 1 118 ? -2.397 8.951 16.916 1.00 88.75 118 GLN A C 1
ATOM 922 O O . GLN A 1 118 ? -1.614 8.165 17.441 1.00 88.75 118 GLN A O 1
ATOM 927 N N . GLU A 1 119 ? -3.630 9.156 17.385 1.00 88.69 119 GLU A N 1
ATOM 928 C CA . GLU A 1 119 ? -4.185 8.518 18.588 1.00 88.69 119 GLU A CA 1
ATOM 929 C C . GLU A 1 119 ? -4.108 6.986 18.525 1.00 88.69 119 GLU A C 1
ATOM 931 O O . GLU A 1 119 ? -3.821 6.331 19.526 1.00 88.69 119 GLU A O 1
ATOM 936 N N . LEU A 1 120 ? -4.305 6.405 17.338 1.00 88.94 120 LEU A N 1
ATOM 937 C CA . LEU A 1 120 ? -4.262 4.958 17.153 1.00 88.94 120 LEU A CA 1
ATOM 938 C C . LEU A 1 120 ? -2.843 4.397 17.371 1.00 88.94 120 LEU A C 1
ATOM 940 O O . LEU A 1 120 ? -2.662 3.328 17.951 1.00 88.94 120 LEU A O 1
ATOM 944 N N . TRP A 1 121 ? -1.825 5.154 16.965 1.00 87.88 121 TRP A N 1
ATOM 945 C CA . TRP A 1 121 ? -0.414 4.804 17.149 1.00 87.88 121 TRP A CA 1
ATOM 946 C C . TRP A 1 121 ? 0.105 5.093 18.560 1.00 87.88 121 TRP A C 1
ATOM 948 O O . TRP A 1 121 ? 1.058 4.460 19.023 1.00 87.88 121 TRP A O 1
ATOM 958 N N . GLU A 1 122 ? -0.517 6.042 19.259 1.00 86.75 122 GLU A N 1
ATOM 959 C CA . GLU A 1 122 ? -0.285 6.275 20.686 1.00 86.75 122 GLU A CA 1
ATOM 960 C C . GLU A 1 122 ? -0.831 5.107 21.514 1.00 86.75 122 GLU A C 1
ATOM 962 O O . GLU A 1 122 ? -0.135 4.607 22.396 1.00 86.75 122 GLU A O 1
ATOM 967 N N . GLN A 1 123 ? -2.020 4.598 21.170 1.00 86.38 123 GLN A N 1
ATOM 968 C CA . GLN A 1 123 ? -2.598 3.405 21.799 1.00 86.38 123 GLN A CA 1
ATOM 969 C C . GLN A 1 123 ? -1.727 2.157 21.605 1.00 86.38 123 GLN A C 1
ATOM 971 O O . GLN A 1 123 ? -1.619 1.345 22.524 1.00 86.38 123 GLN A O 1
ATOM 976 N N . SER A 1 124 ? -1.076 2.005 20.444 1.00 84.94 124 SER A N 1
ATOM 977 C CA . SER A 1 124 ? -0.149 0.891 20.203 1.00 84.94 124 SER A CA 1
ATOM 978 C C . SER A 1 124 ? 1.217 1.070 20.881 1.00 84.94 124 SER A C 1
ATOM 980 O O . SER A 1 124 ? 2.007 0.126 20.935 1.00 84.94 124 SER A O 1
ATOM 982 N N . GLY A 1 125 ? 1.519 2.266 21.402 1.00 83.31 125 GLY A N 1
ATOM 983 C CA . GLY A 1 125 ? 2.806 2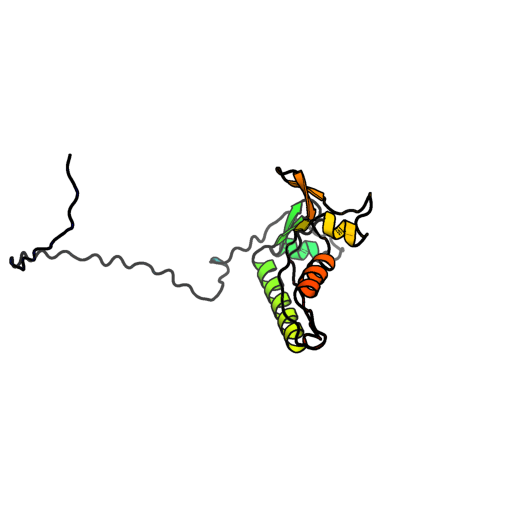.603 22.017 1.00 83.31 125 GLY A CA 1
ATOM 984 C C . GLY A 1 125 ? 3.980 2.652 21.030 1.00 83.31 125 GLY A C 1
ATOM 985 O O . GLY A 1 125 ? 5.137 2.746 21.449 1.00 83.31 125 GLY A O 1
ATOM 986 N N . ARG A 1 126 ? 3.714 2.577 19.717 1.00 82.06 126 ARG A N 1
ATOM 987 C CA . ARG A 1 126 ? 4.749 2.655 18.674 1.00 82.06 126 ARG A CA 1
ATOM 988 C C . ARG A 1 126 ? 5.169 4.084 18.371 1.00 82.06 126 ARG A C 1
ATOM 990 O O . ARG A 1 126 ? 6.285 4.300 17.892 1.00 82.06 126 ARG A O 1
ATOM 997 N N . LEU A 1 127 ? 4.309 5.056 18.666 1.00 79.44 127 LEU A N 1
ATOM 998 C CA . LEU A 1 127 ? 4.639 6.460 18.491 1.00 79.44 127 LEU A CA 1
ATOM 999 C C . LEU A 1 127 ? 5.648 6.909 19.558 1.00 79.44 127 LEU A C 1
ATOM 1001 O O . LEU A 1 127 ? 5.287 7.240 20.683 1.00 79.44 127 LEU A O 1
ATOM 1005 N N . LYS A 1 128 ? 6.932 6.928 19.190 1.00 75.94 128 LYS A N 1
ATOM 1006 C CA . LYS A 1 128 ? 8.019 7.477 20.014 1.00 75.94 128 LYS A CA 1
ATOM 1007 C C . LYS A 1 128 ? 8.427 8.862 19.519 1.00 75.94 128 LYS A C 1
ATOM 1009 O O . LYS A 1 128 ? 8.381 9.158 18.321 1.00 75.94 128 LYS A O 1
ATOM 1014 N N . GLU A 1 129 ? 8.852 9.727 20.430 1.00 62.56 129 GLU A N 1
ATOM 1015 C CA . GLU A 1 129 ? 9.502 10.988 20.067 1.00 62.56 129 GLU A CA 1
ATOM 1016 C C . GLU A 1 129 ? 10.828 10.677 19.350 1.00 62.56 129 GLU A C 1
ATOM 1018 O O . GLU A 1 129 ? 11.673 9.968 19.888 1.00 62.56 129 GLU A O 1
ATOM 1023 N N . GLY A 1 130 ? 10.976 11.131 18.099 1.00 64.94 130 GLY A N 1
ATOM 1024 C CA . GLY A 1 130 ? 12.161 10.870 17.266 1.00 64.94 130 GLY A CA 1
ATOM 1025 C C . GLY A 1 130 ? 12.031 9.751 16.223 1.00 64.94 130 GLY A C 1
ATOM 1026 O O . GLY A 1 130 ? 12.995 9.468 15.523 1.00 64.94 130 GLY A O 1
ATOM 1027 N N . SER A 1 131 ? 10.863 9.121 16.074 1.00 69.06 131 SER A N 1
ATOM 1028 C CA . SER A 1 131 ? 10.611 8.190 14.962 1.00 69.06 131 SER A CA 1
ATOM 1029 C C . SER A 1 131 ? 10.632 8.914 13.605 1.00 69.06 131 SER A C 1
ATOM 1031 O O . SER A 1 131 ? 10.009 9.972 13.501 1.00 69.06 131 SER A O 1
ATOM 1033 N N . GLU A 1 132 ? 11.174 8.298 12.549 1.00 77.88 132 GLU A N 1
ATOM 1034 C CA . GLU A 1 132 ? 11.139 8.775 11.144 1.00 77.88 132 GLU A CA 1
ATOM 1035 C C . GLU A 1 132 ? 9.728 8.741 10.504 1.00 77.88 132 GLU A C 1
ATOM 1037 O O . GLU A 1 132 ? 9.558 8.627 9.294 1.00 77.88 132 GLU A O 1
ATOM 1042 N N . ILE A 1 133 ? 8.679 8.814 11.324 1.00 83.44 133 ILE A N 1
ATOM 1043 C CA . ILE A 1 133 ? 7.286 8.801 10.887 1.00 83.44 133 ILE A CA 1
ATOM 1044 C C . ILE A 1 133 ? 6.893 10.223 10.502 1.00 83.44 133 ILE A C 1
ATOM 1046 O O . ILE A 1 133 ? 6.987 11.147 11.315 1.00 83.44 133 ILE A O 1
ATOM 1050 N N . PHE A 1 134 ? 6.394 10.383 9.280 1.00 85.06 134 PHE A N 1
ATOM 1051 C CA . PHE A 1 134 ? 5.857 11.651 8.811 1.00 85.06 134 PHE A CA 1
ATOM 1052 C C . PHE A 1 134 ? 4.532 11.959 9.517 1.00 85.06 134 PHE A C 1
ATOM 1054 O O . PHE A 1 134 ? 3.564 11.204 9.405 1.00 85.06 134 PHE A O 1
ATOM 1061 N N . ARG A 1 135 ? 4.489 13.084 10.232 1.00 87.56 135 ARG A N 1
ATOM 1062 C CA . ARG A 1 135 ? 3.321 13.564 10.982 1.00 87.56 135 ARG A CA 1
ATOM 1063 C C . ARG A 1 135 ? 2.873 14.890 10.400 1.00 87.56 135 ARG A C 1
ATOM 1065 O O . ARG A 1 135 ? 3.703 15.734 10.068 1.00 87.56 135 ARG A O 1
ATOM 1072 N N . PHE A 1 136 ? 1.568 15.094 10.323 1.00 89.25 136 PHE A N 1
ATOM 1073 C CA . PHE A 1 136 ? 1.009 16.373 9.920 1.00 89.25 136 PHE A CA 1
ATOM 1074 C C . PHE A 1 136 ? -0.314 16.634 10.636 1.00 89.25 136 PHE A C 1
ATOM 1076 O O . PHE A 1 136 ? -1.001 15.723 11.098 1.00 89.25 136 PHE A O 1
ATOM 1083 N N . GLN A 1 137 ? -0.664 17.910 10.736 1.00 90.38 137 GLN A N 1
ATOM 1084 C CA . GLN A 1 137 ? -1.913 18.353 11.331 1.00 90.38 137 GLN A CA 1
ATOM 1085 C C . GLN A 1 137 ? -2.787 18.959 10.235 1.00 90.38 137 GLN A C 1
ATOM 1087 O O . GLN A 1 137 ? -2.314 19.769 9.435 1.00 90.38 137 GLN A O 1
ATOM 1092 N N . ASP A 1 138 ? -4.050 18.540 10.171 1.00 90.88 138 ASP A N 1
ATOM 1093 C CA . ASP A 1 138 ? -5.021 19.144 9.260 1.00 90.88 138 ASP A CA 1
ATOM 1094 C C . ASP A 1 138 ? -5.466 20.528 9.775 1.00 90.88 138 ASP A C 1
ATOM 1096 O O . ASP A 1 138 ? -5.263 20.893 10.933 1.00 90.88 138 ASP A O 1
ATOM 1100 N N . ARG A 1 139 ? -6.148 21.302 8.926 1.00 92.31 139 ARG A N 1
ATOM 1101 C CA . ARG A 1 139 ? -6.720 22.621 9.243 1.00 92.31 139 ARG A CA 1
ATOM 1102 C C . ARG A 1 139 ? -7.720 22.598 10.398 1.00 92.31 139 ARG A C 1
ATOM 1104 O O . ARG A 1 139 ? -7.981 23.636 10.988 1.00 92.31 139 ARG A O 1
ATOM 1111 N N . LYS A 1 140 ? -8.304 21.434 10.688 1.00 90.06 140 LYS A N 1
ATOM 1112 C CA . LYS A 1 140 ? -9.221 21.206 11.817 1.00 90.06 140 LYS A CA 1
ATOM 1113 C C . LYS A 1 140 ? -8.502 20.757 13.092 1.00 90.06 140 LYS A C 1
ATOM 1115 O O . LYS A 1 140 ? -9.132 20.185 13.971 1.00 90.06 140 LYS A O 1
ATOM 1120 N N . GLU A 1 141 ? -7.186 20.942 13.154 1.00 86.62 141 GLU A N 1
ATOM 1121 C CA . GLU A 1 141 ? -6.318 20.551 14.269 1.00 86.62 141 GLU A CA 1
ATOM 1122 C C . GLU A 1 141 ? -6.235 19.038 14.540 1.00 86.62 141 GLU A C 1
ATOM 1124 O O . GLU A 1 141 ? -5.562 18.615 15.481 1.00 86.62 141 GLU A O 1
ATOM 1129 N N . SER A 1 142 ? -6.831 18.201 13.688 1.00 88.19 142 SER A N 1
ATOM 1130 C CA . SER A 1 142 ? -6.716 16.743 13.767 1.00 88.19 142 SER A CA 1
ATOM 1131 C C . SER A 1 142 ? -5.307 16.280 13.391 1.00 88.19 142 SER A C 1
ATOM 1133 O O . SER A 1 142 ? -4.745 16.721 12.385 1.00 88.19 142 SER A O 1
ATOM 1135 N N . ARG A 1 143 ? -4.738 15.382 14.203 1.00 90.31 143 ARG A N 1
ATOM 1136 C CA . ARG A 1 143 ? -3.373 14.869 14.040 1.00 90.31 143 ARG A CA 1
ATOM 1137 C C . ARG A 1 143 ? -3.373 13.557 13.264 1.00 90.31 143 ARG A C 1
ATOM 1139 O O . ARG A 1 143 ? -3.955 12.564 13.705 1.00 90.31 143 ARG A O 1
ATOM 1146 N N . PHE A 1 144 ? -2.674 13.555 12.139 1.00 91.06 144 PHE A N 1
ATOM 1147 C CA . PHE A 1 144 ? -2.523 12.396 11.273 1.00 91.06 144 PHE A CA 1
ATOM 1148 C C . PHE A 1 144 ? -1.048 12.078 11.046 1.00 91.06 144 PHE A C 1
ATOM 1150 O O . PHE A 1 144 ? -0.156 12.913 11.220 1.00 91.06 144 PHE A O 1
ATOM 1157 N N . LEU A 1 145 ? -0.793 10.846 10.629 1.00 90.25 145 LEU A N 1
ATOM 1158 C CA . LEU A 1 145 ? 0.522 10.392 10.213 1.00 90.25 145 LEU A CA 1
ATOM 1159 C C . LEU A 1 145 ? 0.426 9.541 8.948 1.00 90.25 145 LEU A C 1
ATOM 1161 O O . LEU A 1 145 ? -0.621 8.958 8.653 1.00 90.25 145 LEU A O 1
ATOM 1165 N N . LEU A 1 146 ? 1.526 9.483 8.198 1.00 88.62 146 LEU A N 1
ATOM 1166 C CA . LEU A 1 146 ? 1.694 8.490 7.141 1.00 88.62 146 LEU A CA 1
ATOM 1167 C C . LEU A 1 146 ? 2.181 7.199 7.781 1.00 88.62 146 LEU A C 1
ATOM 1169 O O . LEU A 1 146 ? 3.284 7.144 8.323 1.00 88.62 146 LEU A O 1
ATOM 1173 N N . ALA A 1 147 ? 1.330 6.182 7.737 1.00 85.25 147 ALA A N 1
ATOM 1174 C CA . ALA A 1 147 ? 1.564 4.915 8.402 1.00 85.25 147 ALA A CA 1
ATOM 1175 C C . ALA A 1 147 ? 2.596 4.094 7.606 1.00 85.25 147 ALA A C 1
ATOM 1177 O O . ALA A 1 147 ? 2.273 3.665 6.498 1.00 85.25 147 ALA A O 1
ATOM 1178 N N . PRO A 1 148 ? 3.824 3.848 8.110 1.00 82.44 148 PRO A N 1
ATOM 1179 C CA . PRO A 1 148 ? 4.804 3.022 7.395 1.00 82.44 148 PRO A CA 1
ATOM 1180 C C . PRO A 1 148 ? 4.346 1.562 7.272 1.00 82.44 148 PRO A C 1
ATOM 1182 O O . PRO A 1 148 ? 4.703 0.871 6.322 1.00 82.44 148 PRO A O 1
ATOM 1185 N N . THR A 1 149 ? 3.517 1.108 8.211 1.00 85.12 149 THR A N 1
ATOM 1186 C CA . THR A 1 149 ? 2.884 -0.212 8.260 1.00 85.12 149 THR A CA 1
ATOM 1187 C C . THR A 1 149 ? 1.425 -0.055 8.706 1.00 85.12 149 THR A C 1
ATOM 1189 O O . THR A 1 149 ? 1.046 1.004 9.193 1.00 85.12 149 THR A O 1
ATOM 1192 N N . HIS A 1 150 ? 0.578 -1.068 8.496 1.00 89.56 150 HIS A N 1
ATOM 1193 C CA . HIS A 1 150 ? -0.871 -0.969 8.753 1.00 89.56 150 HIS A CA 1
ATOM 1194 C C . HIS A 1 150 ? -1.378 -1.971 9.812 1.00 89.56 150 HIS A C 1
ATOM 1196 O O . HIS A 1 150 ? -2.539 -2.383 9.755 1.00 89.56 150 HIS A O 1
ATOM 1202 N N . GLU A 1 151 ? -0.544 -2.415 10.761 1.00 88.00 151 GLU A N 1
ATOM 1203 C CA . GLU A 1 151 ? -0.985 -3.378 11.784 1.00 88.00 151 GLU A CA 1
ATOM 1204 C C . GLU A 1 151 ? -2.064 -2.791 12.700 1.00 88.00 151 GLU A C 1
ATOM 1206 O O . GLU A 1 151 ? -3.034 -3.473 13.026 1.00 88.00 151 GLU A O 1
ATOM 1211 N N . GLU A 1 152 ? -1.933 -1.527 13.087 1.00 90.06 152 GLU A N 1
ATOM 1212 C CA . GLU A 1 152 ? -2.902 -0.811 13.914 1.00 90.06 152 GLU A CA 1
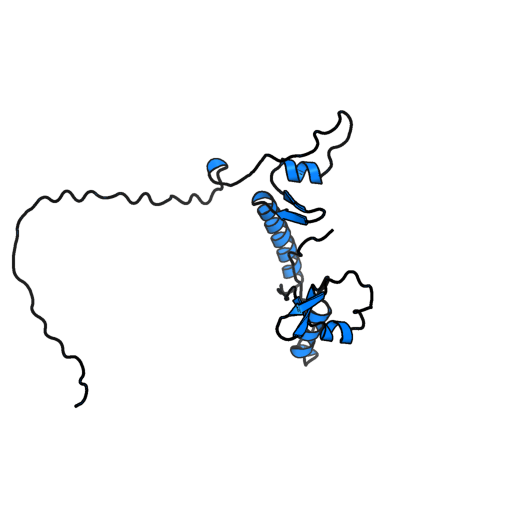ATOM 1213 C C . GLU A 1 152 ? -4.261 -0.684 13.215 1.00 90.06 152 GLU A C 1
ATOM 1215 O O . GLU A 1 152 ? -5.306 -0.964 13.808 1.00 90.06 152 GLU A O 1
ATOM 1220 N N . GLU A 1 153 ? -4.244 -0.319 11.931 1.00 91.62 153 GLU A N 1
ATOM 1221 C CA . GLU A 1 153 ? -5.448 -0.153 11.113 1.00 91.62 153 GLU A CA 1
ATOM 1222 C C . GLU A 1 153 ? -6.177 -1.486 10.929 1.00 91.62 153 GLU A C 1
ATOM 1224 O O . GLU A 1 153 ? -7.387 -1.581 11.150 1.00 91.62 153 GLU A O 1
ATOM 1229 N N . ILE A 1 154 ? -5.444 -2.551 10.578 1.00 91.69 154 ILE A N 1
ATOM 1230 C CA . ILE A 1 154 ? -6.066 -3.858 10.363 1.00 91.69 154 ILE A CA 1
ATOM 1231 C C . ILE A 1 154 ? -6.548 -4.481 11.671 1.00 91.69 154 ILE A C 1
ATOM 1233 O O . ILE A 1 154 ? -7.602 -5.113 11.683 1.00 91.69 154 ILE A O 1
ATOM 1237 N N . THR A 1 155 ? -5.826 -4.279 12.776 1.00 91.12 155 THR A N 1
ATOM 1238 C CA . THR A 1 155 ? -6.223 -4.805 14.089 1.00 91.12 155 THR A CA 1
ATOM 1239 C C . THR A 1 155 ? -7.489 -4.121 14.577 1.00 91.12 155 THR A C 1
ATOM 1241 O O . THR A 1 155 ? -8.404 -4.800 15.036 1.00 91.12 155 THR A O 1
ATOM 1244 N N . THR A 1 156 ? -7.592 -2.802 14.408 1.00 91.81 156 THR A N 1
ATOM 1245 C CA . THR A 1 156 ? -8.810 -2.047 14.730 1.00 91.81 156 THR A CA 1
ATOM 1246 C C . THR A 1 156 ? -9.982 -2.487 13.858 1.00 91.81 156 THR A C 1
ATOM 1248 O O . THR A 1 156 ? -11.066 -2.770 14.367 1.00 91.81 156 THR A O 1
ATOM 1251 N N . LEU A 1 157 ? -9.763 -2.616 12.544 1.00 91.81 157 LEU A N 1
ATOM 1252 C CA . LEU A 1 157 ? -10.797 -3.045 11.603 1.00 91.81 157 LEU A CA 1
ATOM 1253 C C . LEU A 1 157 ? -11.313 -4.452 11.925 1.00 91.81 157 LEU A C 1
ATOM 1255 O O . LEU A 1 157 ? -12.519 -4.659 12.046 1.00 91.81 157 LEU A O 1
ATOM 1259 N N . VAL A 1 158 ? -10.407 -5.421 12.070 1.00 92.12 158 VAL A N 1
ATOM 1260 C CA . VAL A 1 158 ? -10.764 -6.812 12.369 1.00 92.12 158 VAL A CA 1
ATOM 1261 C C . VAL A 1 158 ? -11.373 -6.905 13.764 1.00 92.12 158 VAL A C 1
ATOM 1263 O O . VAL A 1 158 ? -12.438 -7.495 13.902 1.00 92.12 158 VAL A O 1
ATOM 1266 N N . GLY A 1 159 ? -10.789 -6.252 14.772 1.00 89.62 159 GLY A N 1
ATOM 1267 C CA . GLY A 1 159 ? -11.285 -6.260 16.150 1.00 89.62 159 GLY A CA 1
ATOM 1268 C C . GLY A 1 159 ? -12.711 -5.724 16.301 1.00 89.62 159 GLY A C 1
ATOM 1269 O O . GLY A 1 159 ? -13.475 -6.230 17.120 1.00 89.62 159 GLY A O 1
ATOM 1270 N 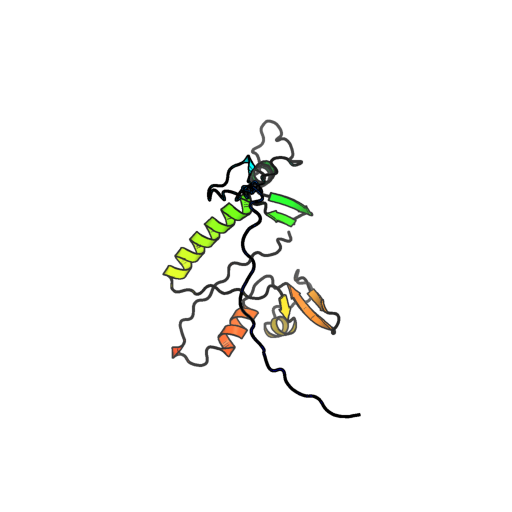N . HIS A 1 160 ? -13.117 -4.752 15.481 1.00 89.88 160 HIS A N 1
ATOM 1271 C CA . HIS A 1 160 ? -14.497 -4.256 15.473 1.00 89.88 160 HIS A CA 1
ATOM 1272 C C . HIS A 1 160 ? -15.489 -5.218 14.799 1.00 89.88 160 HIS A C 1
ATOM 1274 O O . HIS A 1 160 ? -16.672 -5.235 15.160 1.00 89.88 160 HIS A O 1
ATOM 1280 N N . LEU A 1 161 ? -15.026 -6.007 13.826 1.00 90.00 161 LEU A N 1
ATOM 1281 C CA . LEU A 1 161 ? -15.865 -6.883 13.006 1.00 90.00 161 LEU A CA 1
ATOM 1282 C C . LEU A 1 161 ? -15.973 -8.305 13.569 1.00 90.00 161 LEU A C 1
ATOM 1284 O O . LEU A 1 161 ? -17.065 -8.871 13.587 1.00 90.00 161 LEU A O 1
ATOM 1288 N N . THR A 1 162 ? -14.873 -8.884 14.049 1.00 88.19 162 THR A N 1
ATOM 1289 C CA . THR A 1 162 ? -14.834 -10.256 14.566 1.00 88.19 162 THR A CA 1
ATOM 1290 C C . THR A 1 162 ? -15.150 -10.262 16.055 1.00 88.19 162 THR A C 1
ATOM 1292 O O . THR A 1 162 ? -14.298 -9.944 16.883 1.00 88.19 162 THR A O 1
ATOM 1295 N N . LYS A 1 163 ? -16.386 -10.633 16.403 1.00 88.31 163 LYS A N 1
ATOM 1296 C CA . LYS A 1 163 ? -16.848 -10.713 17.801 1.00 88.31 163 LYS A CA 1
ATOM 1297 C C . LYS A 1 163 ? -16.918 -12.146 18.324 1.00 88.31 163 LYS A C 1
ATOM 1299 O O . LYS A 1 163 ? -17.033 -12.342 19.531 1.00 88.31 163 LYS A O 1
ATOM 1304 N N . SER A 1 164 ? -16.875 -13.146 17.439 1.00 90.31 164 SER A N 1
ATOM 1305 C CA . SER A 1 164 ? -16.977 -14.558 17.803 1.00 90.31 164 SER A CA 1
ATOM 1306 C C . SER A 1 164 ? -15.785 -15.364 17.304 1.00 90.31 164 SER A C 1
ATOM 1308 O O . SER A 1 164 ? -15.262 -15.133 16.218 1.00 90.31 164 SER A O 1
ATOM 1310 N N . TYR A 1 165 ? -15.411 -16.398 18.061 1.00 88.88 165 TYR A N 1
ATOM 1311 C CA . TYR A 1 165 ? -14.400 -17.372 17.642 1.00 88.88 165 TYR A CA 1
ATOM 1312 C C . TYR A 1 165 ? -14.755 -18.064 16.316 1.00 88.88 165 TYR A C 1
ATOM 1314 O O . TYR A 1 165 ? -13.868 -18.456 15.567 1.00 88.88 165 TYR A O 1
ATOM 1322 N N . ARG A 1 166 ? -16.052 -18.183 15.999 1.00 90.06 166 ARG A N 1
ATOM 1323 C CA . ARG A 1 166 ? -16.529 -18.802 14.752 1.00 90.06 166 ARG A CA 1
ATOM 1324 C C . ARG A 1 166 ? -16.142 -18.028 13.493 1.00 90.06 166 ARG A C 1
ATOM 1326 O O . ARG A 1 166 ? -16.138 -18.619 12.420 1.00 90.06 166 ARG A O 1
ATOM 1333 N N . ASP A 1 167 ? -15.819 -16.744 13.628 1.00 88.31 167 ASP A N 1
ATOM 1334 C CA . ASP A 1 167 ? -15.409 -15.899 12.506 1.00 88.31 167 ASP A CA 1
ATOM 1335 C C . ASP A 1 167 ? -13.932 -16.133 12.130 1.00 88.31 167 ASP A C 1
ATOM 1337 O O . ASP A 1 167 ? -13.472 -15.654 11.098 1.00 88.31 167 ASP A O 1
ATOM 1341 N N . LEU A 1 168 ? -13.181 -16.878 12.952 1.00 90.75 168 LEU A N 1
ATOM 1342 C CA . LEU A 1 168 ? -11.771 -17.199 12.741 1.00 90.75 168 LEU A CA 1
ATOM 1343 C C . LEU A 1 168 ? -11.602 -18.593 12.109 1.00 90.75 168 LEU A C 1
ATOM 1345 O O . LEU A 1 168 ? -12.373 -19.506 12.412 1.00 90.75 168 LEU A O 1
ATOM 1349 N N . PRO A 1 169 ? -10.561 -18.804 11.277 1.00 90.81 169 PRO A N 1
ATOM 1350 C CA . PRO A 1 169 ? -9.444 -17.898 10.988 1.00 90.81 169 PRO A CA 1
ATOM 1351 C C . PRO A 1 169 ? -9.719 -16.898 9.850 1.00 90.81 169 PRO A C 1
ATOM 1353 O O . PRO A 1 169 ? -10.126 -17.282 8.757 1.00 90.81 169 PRO A O 1
ATOM 1356 N N . VAL A 1 170 ? -9.376 -15.624 10.072 1.00 91.88 170 VAL A N 1
ATOM 1357 C CA . VAL A 1 170 ? -9.376 -14.577 9.034 1.00 91.88 170 VAL A CA 1
ATOM 1358 C C . VAL A 1 170 ? -7.949 -14.337 8.546 1.00 91.88 170 VAL A C 1
ATOM 1360 O O . VAL A 1 170 ? -7.029 -14.172 9.345 1.00 91.88 170 VAL A O 1
ATOM 1363 N N . ARG A 1 171 ? -7.760 -14.297 7.224 1.00 94.12 171 ARG A N 1
ATOM 1364 C CA . ARG A 1 171 ? -6.495 -13.917 6.582 1.00 94.12 171 ARG A CA 1
ATOM 1365 C C . ARG A 1 171 ? -6.750 -12.751 5.644 1.00 94.12 171 ARG A C 1
ATOM 1367 O O . ARG A 1 171 ? -7.539 -12.863 4.709 1.00 94.12 171 ARG A O 1
ATOM 1374 N N . VAL A 1 172 ? -6.068 -11.646 5.888 1.00 94.19 172 VAL A N 1
ATOM 1375 C CA . VAL A 1 172 ? -6.192 -10.402 5.126 1.00 94.19 172 VAL A CA 1
ATOM 1376 C C . VAL A 1 172 ? -4.811 -9.923 4.733 1.00 94.19 172 VAL A C 1
ATOM 1378 O O . VAL A 1 172 ? -3.843 -10.143 5.458 1.00 94.19 172 VAL A O 1
ATOM 1381 N N . TYR A 1 173 ? -4.710 -9.311 3.563 1.00 94.25 173 TYR A N 1
ATOM 1382 C CA . TYR A 1 173 ? -3.450 -8.775 3.075 1.00 94.25 173 TYR A CA 1
ATOM 1383 C C . TYR A 1 173 ? -3.696 -7.546 2.207 1.00 94.25 173 TYR A C 1
ATOM 1385 O O . TYR A 1 173 ? -4.758 -7.400 1.602 1.00 94.25 173 TYR A O 1
ATOM 1393 N N . GLN A 1 174 ? -2.697 -6.679 2.118 1.00 91.38 174 GLN A N 1
ATOM 1394 C CA . GLN A 1 174 ? -2.733 -5.492 1.280 1.00 91.38 174 GLN A CA 1
ATOM 1395 C C . GLN A 1 174 ? -1.479 -5.435 0.420 1.00 91.38 174 GLN A C 1
ATOM 1397 O O . GLN A 1 174 ? -0.399 -5.846 0.839 1.00 91.38 174 GLN A O 1
ATOM 1402 N N . ILE A 1 175 ? -1.643 -4.917 -0.791 1.00 88.94 175 ILE A N 1
ATOM 1403 C CA . ILE A 1 175 ? -0.535 -4.490 -1.638 1.00 88.94 175 ILE A CA 1
ATOM 1404 C C . ILE A 1 175 ? -0.683 -2.975 -1.732 1.00 88.94 175 ILE A C 1
ATOM 1406 O O . ILE A 1 175 ? -1.624 -2.495 -2.363 1.00 88.94 175 ILE A O 1
ATOM 1410 N N . CYS A 1 176 ? 0.166 -2.249 -1.008 1.00 77.25 176 CYS A N 1
ATOM 1411 C CA . CYS A 1 176 ? 0.203 -0.791 -1.035 1.00 77.25 176 CYS A CA 1
ATOM 1412 C C . CYS A 1 176 ? 1.238 -0.318 -2.038 1.00 77.25 176 CYS A C 1
ATOM 1414 O O . CYS A 1 176 ? 2.380 -0.777 -2.016 1.00 77.25 176 CYS A O 1
ATOM 1416 N N . GLU A 1 177 ? 0.870 0.698 -2.802 1.00 65.62 177 GLU A N 1
ATOM 1417 C CA . GLU A 1 177 ? 1.841 1.574 -3.430 1.00 65.62 177 GLU A CA 1
ATOM 1418 C C . GLU A 1 177 ? 2.206 2.649 -2.405 1.00 65.62 177 GLU A C 1
ATOM 1420 O O . GLU A 1 177 ? 1.489 3.629 -2.206 1.00 65.62 177 GLU A O 1
ATOM 1425 N N . TYR A 1 178 ? 3.273 2.404 -1.650 1.00 58.25 178 TYR A N 1
ATOM 1426 C CA . TYR A 1 178 ? 3.807 3.431 -0.770 1.00 58.25 178 TYR A CA 1
ATOM 1427 C C . TYR A 1 178 ? 4.490 4.502 -1.608 1.00 58.25 178 TYR A C 1
ATOM 1429 O O . TYR A 1 178 ? 5.208 4.199 -2.562 1.00 58.25 178 TYR A O 1
ATOM 1437 N N . ILE A 1 179 ? 4.301 5.762 -1.215 1.00 48.19 179 ILE A N 1
ATOM 1438 C CA . ILE A 1 179 ? 5.182 6.843 -1.644 1.00 48.19 179 ILE A CA 1
ATOM 1439 C C . ILE A 1 179 ? 6.576 6.449 -1.157 1.00 48.19 179 ILE A C 1
ATOM 1441 O O . ILE A 1 179 ? 6.852 6.486 0.039 1.00 48.19 179 ILE A O 1
ATOM 1445 N N . ILE A 1 180 ? 7.425 6.003 -2.080 1.00 36.47 180 ILE A N 1
ATOM 1446 C CA . ILE A 1 180 ? 8.810 5.649 -1.788 1.00 36.47 180 ILE A CA 1
ATOM 1447 C C . ILE A 1 180 ? 9.507 6.961 -1.409 1.00 36.47 180 ILE A C 1
ATOM 1449 O O . ILE A 1 180 ? 9.787 7.793 -2.271 1.00 36.47 180 ILE A O 1
ATOM 1453 N N . HIS A 1 181 ? 9.682 7.196 -0.110 1.00 38.38 181 HIS A N 1
ATOM 1454 C CA . HIS A 1 181 ? 10.708 8.087 0.420 1.00 38.38 181 HIS A CA 1
ATOM 1455 C C . HIS A 1 181 ? 11.898 7.203 0.779 1.00 38.38 181 HIS A C 1
ATOM 1457 O O . HIS A 1 181 ? 11.732 6.194 1.465 1.00 38.38 181 HIS A O 1
ATOM 1463 N N . SER A 1 182 ? 13.069 7.563 0.270 1.00 31.33 182 SER A N 1
ATOM 1464 C CA . SER A 1 182 ? 14.355 7.009 0.688 1.00 31.33 182 SER A CA 1
ATOM 1465 C C . SER A 1 182 ? 15.199 8.107 1.306 1.00 31.33 182 SER A C 1
ATOM 1467 O O . SER A 1 182 ? 14.908 9.296 1.047 1.00 31.33 182 SER A O 1
#